Protein AF-0000000078039068 (afdb_homodimer)

Foldseek 3Di:
DDFAEEEEEDQCLPPKPQNLVQQVVVLVVGQAYEYENEDEPVDDGNDDPVVNQVVVCVSCVVRPRYHYYYDYPDDPLVVCVVVVHQEYEEEDLDPVSVVVVVVVQVVSCVVDVSHYYDYDYGDNVLSPADSVVLSVCLQVVHQCPVIHPPVVSVVSVVVSVVD/DDFAEEEEEDQCLPPKPQNLVQQVVVLVVGQAYEYENEDEPVDDGNDDPVVNQVLVCVSCVVRPRYHYYYDYPDDPLVVCVVVVHQEYEEEDLDPVSVVVVVVVQVVSCVVDVSHYYDYDYGDNVLSPADSVVLSVCLVVVHQCPVIHPPVVSVVSVVVSVVD

Nearest PDB structures (foldseek):
  3nd5-assembly1_B  TM=9.669E-01  e=3.031E-17  Enterococcus faecalis
  1o6b-assembly1_A  TM=9.324E-01  e=2.846E-17  Bacillus subtilis
  5o08-assembly1_A  TM=9.475E-01  e=2.509E-17  Mycobacteroides abscessus ATCC 19977
  5h16-assembly1_D  TM=9.592E-01  e=3.774E-16  Acinetobacter baumannii
  4f3r-assembly3_C  TM=9.459E-01  e=1.510E-15  Coxiella burnetii RSA 493

Organism: NCBI:txid764290

Sequence (326 aa):
MSNKIGLFAGSFDPVTNGHLDLIKRASQVLDQLYVGIFYNQNKEGFLPLSRRQALLEEVVKDLPNVSVITSHDQLAVTVAKDLGASVLVRGLRNGQDLTYEASMDHFNQDLAQDLETIYLLAKPDLSYIASSRVRELTHFGADIRPYVPEVVALELEKRHDKEMSNKIGLFAGSFDPVTNGHLDLIKRASQVLDQLYVGIFYNQNKEGFLPLSRRQALLEEVVKDLPNVSVITSHDQLAVTVAKDLGASVLVRGLRNGQDLTYEASMDHFNQDLAQDLETIYLLAKPDLSYIASSRVRELTHFGADIRPYVPEVVALELEKRHDKE

InterPro domains:
  IPR001980 Phosphopantetheine adenylyltransferase [MF_00151] (4-161)
  IPR001980 Phosphopantetheine adenylyltransferase [PR01020] (4-22)
  IPR001980 Phosphopantetheine adenylyltransferase [PR01020] (22-43)
  IPR001980 Phosphopantetheine adenylyltransferase [PR01020] (51-75)
  IPR001980 Phosphopantetheine adenylyltransferase [PR01020] (88-104)
  IPR001980 Phosphopantetheine adenylyltransferase [PR01020] (115-137)
  IPR001980 Phosphopantetheine adenylyltransferase [TIGR01510] (6-159)
  IPR001980 Phosphopantetheine adenylyltransferase [cd02163] (5-158)
  IPR004821 Cytidyltransferase-like domain [PF01467] (7-136)
  IPR004821 Cytidyltransferase-like domain [TIGR00125] (5-65)
  IPR014729 Rossmann-like alpha/beta/alpha sandwich fold [G3DSA:3.40.50.620] (1-163)

Structure (mmCIF, N/CA/C/O backbone):
data_AF-0000000078039068-model_v1
#
loop_
_entity.id
_entity.type
_entity.pdbx_description
1 polymer 'Phosphopantetheine adenylyltransferase'
#
loop_
_atom_site.group_PDB
_atom_site.id
_atom_site.type_symbol
_atom_site.label_atom_id
_atom_site.label_alt_id
_atom_site.label_comp_id
_atom_site.label_asym_id
_atom_site.label_entity_id
_atom_site.label_seq_id
_atom_site.pdbx_PDB_ins_code
_atom_site.Cartn_x
_atom_site.Cartn_y
_atom_site.Cartn_z
_atom_site.occupancy
_atom_site.B_iso_or_equiv
_atom_site.auth_seq_id
_atom_site.auth_comp_id
_atom_site.auth_asym_id
_atom_site.auth_atom_id
_atom_site.pdbx_PDB_model_num
ATOM 1 N N . MET A 1 1 ? 13.82 10.211 -16.125 1 42.94 1 MET A N 1
ATOM 2 C CA . MET A 1 1 ? 12.758 9.883 -15.188 1 42.94 1 MET A CA 1
ATOM 3 C C . MET A 1 1 ? 12.922 8.469 -14.648 1 42.94 1 MET A C 1
ATOM 5 O O . MET A 1 1 ? 13.172 7.531 -15.406 1 42.94 1 MET A O 1
ATOM 9 N N . SER A 1 2 ? 13.32 8.305 -13.406 1 59 2 SER A N 1
ATOM 10 C CA . SER A 1 2 ? 13.844 7.039 -12.906 1 59 2 SER A CA 1
ATOM 11 C C . SER A 1 2 ? 12.797 5.93 -13.023 1 59 2 SER A C 1
ATOM 13 O O . SER A 1 2 ? 11.609 6.172 -12.828 1 59 2 SER A O 1
ATOM 15 N N . ASN A 1 3 ? 12.984 4.934 -13.797 1 81.94 3 ASN A N 1
ATOM 16 C CA . ASN A 1 3 ? 12.156 3.752 -14.031 1 81.94 3 ASN A CA 1
ATOM 17 C C . ASN A 1 3 ? 11.734 3.094 -12.719 1 81.94 3 ASN A C 1
ATOM 19 O O . ASN A 1 3 ? 12.578 2.801 -11.867 1 81.94 3 ASN A O 1
ATOM 23 N N . LYS A 1 4 ? 10.43 3.16 -12.406 1 92.19 4 LYS A N 1
ATOM 24 C CA . LYS A 1 4 ? 9.891 2.469 -11.242 1 92.19 4 LYS A CA 1
ATOM 25 C C . LYS A 1 4 ? 9.664 0.988 -11.531 1 92.19 4 LYS A C 1
ATOM 27 O O . LYS A 1 4 ? 8.656 0.616 -12.141 1 92.19 4 LYS A O 1
ATOM 32 N N . ILE A 1 5 ? 10.656 0.22 -11.086 1 96.88 5 ILE A N 1
ATOM 33 C CA . ILE A 1 5 ? 10.609 -1.226 -11.273 1 96.88 5 ILE A CA 1
ATOM 34 C C . ILE A 1 5 ? 10.148 -1.9 -9.984 1 96.88 5 ILE A C 1
ATOM 36 O O . ILE A 1 5 ? 10.625 -1.567 -8.898 1 96.88 5 ILE A O 1
ATOM 40 N N . GLY A 1 6 ? 9.156 -2.811 -10.133 1 98.12 6 GLY A N 1
ATOM 41 C CA . GLY A 1 6 ? 8.625 -3.482 -8.961 1 98.12 6 GLY A CA 1
ATOM 42 C C . GLY A 1 6 ? 8.766 -4.992 -9.023 1 98.12 6 GLY A C 1
ATOM 43 O O . GLY A 1 6 ? 9.039 -5.555 -10.086 1 98.12 6 GLY A O 1
ATOM 44 N N . LEU A 1 7 ? 8.688 -5.613 -7.863 1 98.44 7 LEU A N 1
ATOM 45 C CA . LEU A 1 7 ? 8.68 -7.062 -7.703 1 98.44 7 LEU A CA 1
ATOM 46 C C . LEU A 1 7 ? 7.469 -7.512 -6.895 1 98.44 7 LEU A C 1
ATOM 48 O O . LEU A 1 7 ? 7.207 -6.977 -5.812 1 98.44 7 LEU A O 1
ATOM 52 N N . PHE A 1 8 ? 6.699 -8.367 -7.418 1 98.62 8 PHE A N 1
ATOM 53 C CA . PHE A 1 8 ? 5.617 -9.086 -6.754 1 98.62 8 PHE A CA 1
ATOM 54 C C . PHE A 1 8 ? 5.906 -10.578 -6.695 1 98.62 8 PHE A C 1
ATOM 56 O O . PHE A 1 8 ? 5.812 -11.273 -7.711 1 98.62 8 PHE A O 1
ATOM 63 N N . ALA A 1 9 ? 6.145 -11.039 -5.473 1 97.38 9 ALA A N 1
ATOM 64 C CA . ALA A 1 9 ? 6.621 -12.414 -5.352 1 97.38 9 ALA A CA 1
ATOM 65 C C . ALA A 1 9 ? 5.574 -13.305 -4.688 1 97.38 9 ALA A C 1
ATOM 67 O O . ALA A 1 9 ? 4.777 -12.836 -3.873 1 97.38 9 ALA A O 1
ATOM 68 N N . GLY A 1 10 ? 5.57 -14.523 -5.02 1 95.88 10 GLY A N 1
ATOM 69 C CA . GLY A 1 10 ? 4.703 -15.539 -4.449 1 95.88 10 GLY A CA 1
ATOM 70 C C . GLY A 1 10 ? 5.023 -16.938 -4.941 1 95.88 10 GLY A C 1
ATOM 71 O O . GLY A 1 10 ? 5.992 -17.141 -5.676 1 95.88 10 GLY A O 1
ATOM 72 N N . SER A 1 11 ? 4.258 -17.891 -4.449 1 96.12 11 SER A N 1
ATOM 73 C CA . SER A 1 11 ? 4.43 -19.266 -4.91 1 96.12 11 SER A CA 1
ATOM 74 C C . SER A 1 11 ? 3.611 -19.531 -6.172 1 96.12 11 SER A C 1
ATOM 76 O O . SER A 1 11 ? 3.979 -20.375 -6.988 1 96.12 11 SER A O 1
ATOM 78 N N . PHE A 1 12 ? 2.439 -18.891 -6.27 1 98.12 12 PHE A N 1
ATOM 79 C CA . PHE A 1 12 ? 1.542 -19.031 -7.41 1 98.12 12 PHE A CA 1
ATOM 80 C C . PHE A 1 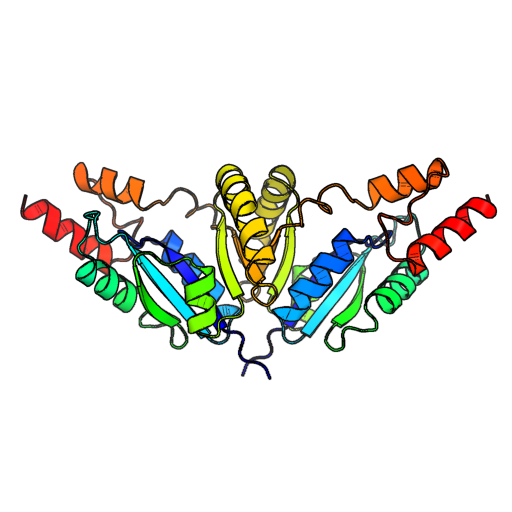12 ? 1.297 -20.5 -7.738 1 98.12 12 PHE A C 1
ATOM 82 O O . PHE A 1 12 ? 1.44 -20.906 -8.891 1 98.12 12 PHE A O 1
ATOM 89 N N . ASP A 1 13 ? 0.849 -21.203 -6.773 1 97.88 13 ASP A N 1
ATOM 90 C CA . ASP A 1 13 ? 0.721 -22.656 -6.867 1 97.88 13 ASP A CA 1
ATOM 91 C C . ASP A 1 13 ? -0.678 -23.109 -6.457 1 97.88 13 ASP A C 1
ATOM 93 O O . ASP A 1 13 ? -0.835 -23.859 -5.5 1 97.88 13 ASP A O 1
ATOM 97 N N . PRO A 1 14 ? -1.668 -22.781 -7.195 1 98.12 14 PRO A N 1
ATOM 98 C CA . PRO A 1 14 ? -1.595 -22.109 -8.5 1 98.12 14 PRO A CA 1
ATOM 99 C C . PRO A 1 14 ? -1.851 -20.609 -8.406 1 98.12 14 PRO A C 1
ATOM 101 O O . PRO A 1 14 ? -2.207 -20.109 -7.34 1 98.12 14 PRO A O 1
ATOM 104 N N . VAL A 1 15 ? -1.617 -19.922 -9.484 1 98.62 15 VAL A N 1
ATOM 105 C CA . VAL A 1 15 ? -2.02 -18.531 -9.617 1 98.62 15 VAL A CA 1
ATOM 106 C C . VAL A 1 15 ? -3.543 -18.422 -9.594 1 98.62 15 VAL A C 1
ATOM 108 O O . VAL A 1 15 ? -4.238 -19.25 -10.203 1 98.62 15 VAL A O 1
ATOM 111 N N . THR A 1 16 ? -4.117 -17.5 -8.906 1 98.62 16 THR A N 1
ATOM 112 C CA . THR A 1 16 ? -5.555 -17.312 -8.734 1 98.62 16 THR A CA 1
ATOM 113 C C . THR A 1 16 ? -6.012 -15.992 -9.352 1 98.62 16 THR A C 1
ATOM 115 O O . THR A 1 16 ? -5.188 -15.188 -9.789 1 98.62 16 THR A O 1
ATOM 118 N N . ASN A 1 17 ? -7.344 -15.797 -9.359 1 98.56 17 ASN A N 1
ATOM 119 C CA . ASN A 1 17 ? -7.887 -14.523 -9.805 1 98.56 17 ASN A CA 1
ATOM 120 C C . ASN A 1 17 ? -7.5 -13.383 -8.867 1 98.56 17 ASN A C 1
ATOM 122 O O . ASN A 1 17 ? -7.395 -12.234 -9.289 1 98.56 17 ASN A O 1
ATOM 126 N N . GLY A 1 18 ? -7.305 -13.703 -7.598 1 97.75 18 GLY A N 1
ATOM 127 C CA . GLY A 1 18 ? -6.797 -12.711 -6.664 1 97.75 18 GLY A CA 1
ATOM 128 C C . GLY A 1 18 ? -5.41 -12.211 -7.02 1 97.75 18 GLY A C 1
ATOM 129 O O . GLY A 1 18 ? -5.164 -11 -7.023 1 97.75 18 GLY A O 1
ATOM 130 N N . HIS A 1 19 ? -4.527 -13.156 -7.324 1 98.5 19 HIS A N 1
ATOM 131 C CA . HIS A 1 19 ? -3.186 -12.789 -7.766 1 98.5 19 HIS A CA 1
ATOM 132 C C . HIS A 1 19 ? -3.236 -11.914 -9.008 1 98.5 19 HIS A C 1
ATOM 134 O O . HIS A 1 19 ? -2.57 -10.875 -9.07 1 98.5 19 HIS A O 1
ATOM 140 N N . LEU A 1 20 ? -3.984 -12.367 -9.977 1 98.62 20 LEU A N 1
ATOM 141 C CA . LEU A 1 20 ? -4.055 -11.672 -11.258 1 98.62 20 LEU A CA 1
ATOM 142 C C . LEU A 1 20 ? -4.539 -10.234 -11.07 1 98.62 20 LEU A C 1
ATOM 144 O O . LEU A 1 20 ? -4.004 -9.312 -11.688 1 98.62 20 LEU A O 1
ATOM 148 N N . ASP A 1 21 ? -5.562 -10.078 -10.281 1 97.38 21 ASP A N 1
ATOM 149 C CA . ASP A 1 21 ? -6.074 -8.742 -10.008 1 97.38 21 ASP A CA 1
ATOM 150 C C . ASP A 1 21 ? -4.984 -7.836 -9.438 1 97.38 21 ASP A C 1
ATOM 152 O O . ASP A 1 21 ? -4.82 -6.695 -9.867 1 97.38 21 ASP A O 1
ATOM 156 N N . LEU A 1 22 ? -4.203 -8.32 -8.445 1 98.12 22 LEU A N 1
ATOM 157 C CA . LEU A 1 22 ? -3.131 -7.555 -7.828 1 98.1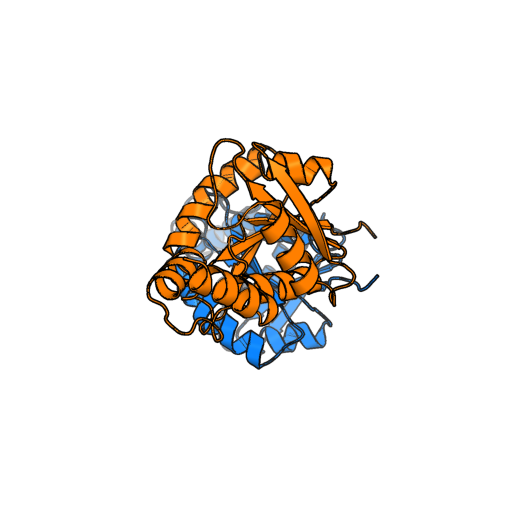2 22 LEU A CA 1
ATOM 158 C C . LEU A 1 22 ? -2.035 -7.234 -8.836 1 98.12 22 LEU A C 1
ATOM 160 O O . LEU A 1 22 ? -1.49 -6.125 -8.844 1 98.12 22 LEU A O 1
ATOM 164 N N . ILE A 1 23 ? -1.709 -8.172 -9.672 1 98.69 23 ILE A N 1
ATOM 165 C CA . ILE A 1 23 ? -0.682 -7.98 -10.695 1 98.69 23 ILE A CA 1
ATOM 166 C C . ILE A 1 23 ? -1.104 -6.867 -11.648 1 98.69 23 ILE A C 1
ATOM 168 O O . ILE A 1 23 ? -0.318 -5.965 -11.945 1 98.69 23 ILE A O 1
ATOM 172 N N . LYS A 1 24 ? -2.34 -6.926 -12.094 1 97.81 24 LYS A N 1
ATOM 173 C CA . LYS A 1 24 ? -2.855 -5.906 -13 1 97.81 24 LYS A CA 1
ATOM 174 C C . LYS A 1 24 ? -2.789 -4.52 -12.367 1 97.81 24 LYS A C 1
ATOM 176 O O . LYS A 1 24 ? -2.305 -3.57 -12.992 1 97.81 24 LYS A O 1
ATOM 181 N N . ARG A 1 25 ? -3.207 -4.453 -11.203 1 96.44 25 ARG A N 1
ATOM 182 C CA . ARG A 1 25 ? -3.25 -3.17 -10.508 1 96.44 25 ARG A CA 1
ATOM 183 C C . ARG A 1 25 ? -1.845 -2.648 -10.234 1 96.44 25 ARG A C 1
ATOM 185 O O . ARG A 1 25 ? -1.566 -1.464 -10.43 1 96.44 25 ARG A O 1
ATOM 192 N N . ALA A 1 26 ? -0.962 -3.512 -9.781 1 97.62 26 ALA A N 1
ATOM 193 C CA . ALA A 1 26 ? 0.429 -3.127 -9.562 1 97.62 26 ALA A CA 1
ATOM 194 C C . ALA A 1 26 ? 1.078 -2.65 -10.859 1 97.62 26 ALA A C 1
ATOM 196 O O . ALA A 1 26 ? 1.854 -1.691 -10.852 1 97.62 26 ALA A O 1
ATOM 197 N N . SER A 1 27 ? 0.791 -3.285 -11.938 1 96.94 27 SER A N 1
ATOM 198 C CA . SER A 1 27 ? 1.395 -2.957 -13.227 1 96.94 27 SER A CA 1
ATOM 199 C C . SER A 1 27 ? 0.987 -1.562 -13.688 1 96.94 27 SER A C 1
ATOM 201 O O . SER A 1 27 ? 1.679 -0.946 -14.5 1 96.94 27 SER A O 1
ATOM 203 N N . GLN A 1 28 ? -0.113 -1.067 -13.141 1 93.56 28 GLN A N 1
ATOM 204 C CA . GLN A 1 28 ? -0.585 0.262 -13.516 1 93.56 28 GLN A CA 1
ATOM 205 C C . GLN A 1 28 ? 0.198 1.348 -12.781 1 93.56 28 GLN A C 1
ATOM 207 O O . GLN A 1 28 ? 0.276 2.486 -13.242 1 93.56 28 GLN A O 1
ATOM 212 N N . VAL A 1 29 ? 0.803 0.988 -11.703 1 94.69 29 VAL A N 1
ATOM 213 C CA . VAL A 1 29 ? 1.454 1.987 -10.859 1 94.69 29 VAL A CA 1
ATOM 214 C C . VAL A 1 29 ? 2.963 1.956 -11.094 1 94.69 29 VAL A C 1
ATOM 216 O O . VAL A 1 29 ? 3.691 2.824 -10.609 1 94.69 29 VAL A O 1
ATOM 219 N N . LEU A 1 30 ? 3.447 0.981 -11.82 1 96.25 30 LEU A N 1
ATOM 220 C CA . LEU A 1 30 ? 4.879 0.786 -12.031 1 96.25 30 LEU A CA 1
ATOM 221 C C . LEU A 1 30 ? 5.223 0.822 -13.516 1 96.25 30 LEU A C 1
ATOM 223 O O . LEU A 1 30 ? 4.363 0.562 -14.367 1 96.25 30 LEU A O 1
ATOM 227 N N . ASP A 1 31 ? 6.473 1.13 -13.82 1 96.38 31 ASP A N 1
ATOM 228 C CA . ASP A 1 31 ? 6.938 1.105 -15.203 1 96.38 31 ASP A CA 1
ATOM 229 C C . ASP A 1 31 ? 7.18 -0.326 -15.672 1 96.38 31 ASP A C 1
ATOM 231 O O . ASP A 1 31 ? 6.941 -0.649 -16.844 1 96.38 31 ASP A O 1
ATOM 235 N N . GLN A 1 32 ? 7.684 -1.071 -14.781 1 97.44 32 GLN A N 1
ATOM 236 C CA . GLN A 1 32 ? 7.949 -2.49 -14.992 1 97.44 32 GLN A CA 1
ATOM 237 C C . GLN A 1 32 ? 7.645 -3.299 -13.734 1 97.44 32 GLN A C 1
ATOM 239 O O . GLN A 1 32 ? 7.98 -2.881 -12.625 1 97.44 32 GLN A O 1
ATOM 244 N N . LEU A 1 33 ? 6.961 -4.379 -13.945 1 98.44 33 LEU A N 1
ATOM 245 C CA . LEU A 1 33 ? 6.656 -5.262 -12.82 1 98.44 33 LEU A CA 1
ATOM 246 C C . LEU A 1 33 ? 7.191 -6.668 -13.078 1 98.44 33 LEU A C 1
ATOM 248 O O . LEU A 1 33 ? 6.812 -7.312 -14.055 1 98.44 33 LEU A O 1
ATOM 252 N N . TYR A 1 34 ? 8.086 -7.117 -12.219 1 98.81 34 TYR A N 1
ATOM 253 C CA . TYR A 1 34 ? 8.469 -8.523 -12.188 1 98.81 34 TYR A CA 1
ATOM 254 C C . TYR A 1 34 ? 7.562 -9.312 -11.258 1 98.81 34 TYR A C 1
ATOM 256 O O . TYR A 1 34 ? 7.324 -8.906 -10.117 1 98.81 34 TYR A O 1
ATOM 264 N N . VAL A 1 35 ? 7.004 -10.359 -11.758 1 98.88 35 VAL A N 1
ATOM 265 C CA . VAL A 1 35 ? 6.293 -11.336 -10.938 1 98.88 35 VAL A CA 1
ATOM 266 C C . VAL A 1 35 ? 7.172 -12.562 -10.711 1 98.88 35 VAL A C 1
ATOM 268 O O . VAL A 1 35 ? 7.488 -13.289 -11.648 1 98.88 35 VAL A O 1
ATOM 271 N N . GLY A 1 36 ? 7.57 -12.75 -9.469 1 98.44 36 GLY A N 1
ATOM 272 C CA . GLY A 1 36 ? 8.547 -13.773 -9.148 1 98.44 36 GLY A CA 1
ATOM 273 C C . GLY A 1 36 ? 7.93 -15 -8.5 1 98.44 36 GLY A C 1
ATOM 274 O O . GLY A 1 36 ? 7.258 -14.898 -7.473 1 98.44 36 GLY A O 1
ATOM 275 N N . ILE A 1 37 ? 8.172 -16.141 -9.062 1 98.25 37 ILE A N 1
ATOM 276 C CA . ILE A 1 37 ? 7.836 -17.406 -8.422 1 98.25 37 ILE A CA 1
ATOM 277 C C . ILE A 1 37 ? 8.977 -17.844 -7.504 1 98.25 37 ILE A C 1
ATOM 279 O O . ILE A 1 37 ? 10.039 -18.266 -7.98 1 98.25 37 ILE A O 1
ATOM 283 N N . PHE A 1 38 ? 8.703 -17.688 -6.289 1 96.19 38 PHE A N 1
ATOM 284 C CA . PHE A 1 38 ? 9.68 -18.125 -5.301 1 96.19 38 PHE A CA 1
ATOM 285 C C . PHE A 1 38 ? 9.367 -19.547 -4.832 1 96.19 38 PHE A C 1
ATOM 287 O O . PHE A 1 38 ? 8.234 -19.844 -4.457 1 96.19 38 PHE A O 1
ATOM 294 N N . TYR A 1 39 ? 10.367 -20.406 -4.895 1 93.38 39 TYR A N 1
ATOM 295 C CA . TYR A 1 39 ? 10.109 -21.797 -4.574 1 93.38 39 TYR A CA 1
ATOM 296 C C . TYR A 1 39 ? 11.273 -22.391 -3.787 1 93.38 39 TYR A C 1
ATOM 298 O O . TYR A 1 39 ? 12.359 -21.812 -3.73 1 93.38 39 TYR A O 1
ATOM 306 N N . ASN A 1 40 ? 10.922 -23.406 -3.082 1 90.75 40 ASN A N 1
ATOM 307 C CA . ASN A 1 40 ? 11.922 -24.203 -2.389 1 90.75 40 ASN A CA 1
ATOM 308 C C . ASN A 1 40 ? 12.297 -25.453 -3.195 1 90.75 40 ASN A C 1
ATOM 310 O O . ASN A 1 40 ? 11.445 -26.297 -3.467 1 90.75 40 ASN A O 1
ATOM 314 N N . GLN A 1 41 ? 13.547 -25.516 -3.422 1 87.44 41 GLN A N 1
ATOM 315 C CA . GLN A 1 41 ? 14.016 -26.594 -4.285 1 87.44 41 GLN A CA 1
ATOM 316 C C . GLN A 1 41 ? 13.789 -27.953 -3.639 1 87.44 41 GLN A C 1
ATOM 318 O O . GLN A 1 41 ? 13.672 -28.969 -4.332 1 87.44 41 GLN A O 1
ATOM 323 N N . ASN A 1 42 ? 13.734 -27.953 -2.381 1 88.69 42 ASN A N 1
ATOM 324 C CA . ASN A 1 42 ? 13.609 -29.219 -1.662 1 88.69 42 ASN A CA 1
ATOM 325 C C . ASN A 1 42 ? 12.156 -29.594 -1.428 1 88.69 42 ASN A C 1
ATOM 327 O O . ASN A 1 42 ? 11.859 -30.656 -0.893 1 88.69 42 ASN A O 1
ATOM 331 N N . LYS A 1 43 ? 11.297 -28.688 -1.821 1 86.56 43 LYS A N 1
ATOM 332 C CA . LYS A 1 43 ? 9.883 -28.953 -1.583 1 86.56 43 LYS A CA 1
ATOM 333 C C . LYS A 1 43 ? 9.125 -29.109 -2.898 1 86.56 43 LYS A C 1
ATOM 335 O O . LYS A 1 43 ? 9.297 -28.297 -3.816 1 86.56 43 LYS A O 1
ATOM 340 N N . GLU A 1 44 ? 8.398 -30.234 -2.844 1 85.44 44 GLU A N 1
ATOM 341 C CA . GLU A 1 44 ? 7.523 -30.406 -4.004 1 85.44 44 GLU A CA 1
ATOM 342 C C . GLU A 1 44 ? 6.273 -29.531 -3.889 1 85.44 44 GLU A C 1
ATOM 344 O O . GLU A 1 44 ? 5.664 -29.453 -2.822 1 85.44 44 GLU A O 1
ATOM 349 N N . GLY A 1 45 ? 5.906 -28.797 -4.891 1 90.44 45 GLY A N 1
ATOM 350 C CA . GLY A 1 45 ? 4.676 -28.016 -4.93 1 90.44 45 GLY A CA 1
ATOM 351 C C . GLY A 1 45 ? 3.506 -28.797 -5.516 1 90.44 45 GLY A C 1
ATOM 352 O O . GLY A 1 45 ? 3.645 -29.969 -5.867 1 90.44 45 GLY A O 1
ATOM 353 N N . PHE A 1 46 ? 2.328 -28.234 -5.383 1 94.75 46 PHE A N 1
ATOM 354 C CA . PHE A 1 46 ? 1.133 -28.781 -6.008 1 94.75 46 PHE A CA 1
ATOM 355 C C . PHE A 1 46 ? 1.33 -28.953 -7.508 1 94.75 46 PHE A C 1
ATOM 357 O O . PHE A 1 46 ? 0.992 -29.984 -8.078 1 94.75 46 PHE A O 1
ATOM 364 N N . LEU A 1 47 ? 1.876 -27.984 -8.18 1 96 47 LEU A N 1
ATOM 365 C CA . LEU A 1 47 ? 2.295 -28.016 -9.578 1 96 47 LEU A CA 1
ATOM 366 C C . LEU A 1 47 ? 3.814 -27.953 -9.688 1 96 47 LEU A C 1
ATOM 368 O O . LEU A 1 47 ? 4.473 -27.297 -8.875 1 96 47 LEU A O 1
ATOM 372 N N . PRO A 1 48 ? 4.332 -28.641 -10.766 1 95 48 PRO A N 1
ATOM 373 C CA . PRO A 1 48 ? 5.754 -28.422 -11.039 1 95 48 PRO A CA 1
ATOM 374 C C . PRO A 1 48 ? 6.078 -26.969 -11.367 1 95 48 PRO A C 1
ATOM 376 O O . PRO A 1 48 ? 5.242 -26.25 -11.938 1 95 48 PRO A O 1
ATOM 379 N N . LEU A 1 49 ? 7.305 -26.531 -11 1 96 49 LEU A N 1
ATOM 380 C CA . LEU A 1 49 ? 7.727 -25.156 -11.211 1 96 49 LEU A CA 1
ATOM 381 C C . LEU A 1 49 ? 7.527 -24.75 -12.672 1 96 49 LEU A C 1
ATOM 383 O O . LEU A 1 49 ? 7.059 -23.641 -12.945 1 96 49 LEU A O 1
ATOM 387 N N . SER A 1 50 ? 7.941 -25.641 -13.555 1 96.31 50 SER A N 1
ATOM 388 C CA . SER A 1 50 ? 7.828 -25.344 -14.977 1 96.31 50 SER A CA 1
ATOM 389 C C . SER A 1 50 ? 6.387 -25.031 -15.367 1 96.31 50 SER A C 1
ATOM 391 O O . SER A 1 50 ? 6.133 -24.141 -16.172 1 96.31 50 SER A O 1
ATOM 393 N N . ARG A 1 51 ? 5.41 -25.75 -14.781 1 96.31 51 ARG A N 1
ATOM 394 C CA . ARG A 1 51 ? 3.996 -25.531 -15.078 1 96.31 51 ARG A CA 1
ATOM 395 C C . ARG A 1 51 ? 3.494 -24.234 -14.438 1 96.31 51 ARG A C 1
ATOM 397 O O . ARG A 1 51 ? 2.721 -23.5 -15.055 1 96.31 51 ARG A O 1
ATOM 404 N N . ARG A 1 52 ? 3.922 -23.969 -13.195 1 97.88 52 ARG A N 1
ATOM 405 C CA . ARG A 1 52 ? 3.568 -22.703 -12.547 1 97.88 52 ARG A CA 1
ATOM 406 C C . ARG A 1 52 ? 4.012 -21.516 -13.391 1 97.88 52 ARG A C 1
ATOM 408 O O . ARG A 1 52 ? 3.242 -20.578 -13.602 1 97.88 52 ARG A O 1
ATOM 415 N N . GLN A 1 53 ? 5.23 -21.609 -13.859 1 98.25 53 GLN A N 1
ATOM 416 C CA . GLN A 1 53 ? 5.793 -20.531 -14.656 1 98.25 53 GLN A CA 1
ATOM 417 C C . GLN A 1 53 ? 5.02 -20.344 -15.953 1 98.25 53 GLN A C 1
ATOM 419 O O . GLN A 1 53 ? 4.664 -19.219 -16.312 1 98.25 53 GLN A O 1
ATOM 424 N N . ALA A 1 54 ? 4.797 -21.406 -16.672 1 98.38 54 ALA A N 1
ATOM 425 C CA . ALA A 1 54 ? 4.09 -21.344 -17.938 1 98.38 54 ALA A CA 1
ATOM 426 C C . ALA A 1 54 ? 2.691 -20.766 -17.766 1 98.38 54 ALA A C 1
ATOM 428 O O . ALA A 1 54 ? 2.258 -19.922 -18.562 1 98.38 54 ALA A O 1
ATOM 429 N N . LEU A 1 55 ? 1.97 -21.25 -16.734 1 98.5 55 LEU A N 1
ATOM 430 C CA . LEU A 1 55 ? 0.622 -20.75 -16.469 1 98.5 55 LEU A CA 1
ATOM 431 C C . LEU A 1 55 ? 0.64 -19.266 -16.156 1 98.5 55 LEU A C 1
ATOM 433 O O . LEU A 1 55 ? -0.175 -18.5 -16.672 1 98.5 55 LEU A O 1
ATOM 437 N N . LEU A 1 56 ? 1.58 -18.844 -15.281 1 98.75 56 LEU A N 1
ATOM 438 C CA . LEU A 1 56 ? 1.669 -17.453 -14.891 1 98.75 56 LEU A CA 1
ATOM 439 C C . LEU A 1 56 ? 1.996 -16.562 -16.094 1 98.75 56 LEU A C 1
ATOM 441 O O . LEU A 1 56 ? 1.407 -15.5 -16.266 1 98.75 56 LEU A O 1
ATOM 445 N N . GLU A 1 57 ? 2.893 -17.016 -16.938 1 98.81 57 GLU A N 1
ATOM 446 C CA . GLU A 1 57 ? 3.24 -16.281 -18.141 1 98.81 57 GLU A CA 1
ATOM 447 C C . GLU A 1 57 ? 2.031 -16.125 -19.062 1 98.81 57 GLU A C 1
ATOM 449 O O . GLU A 1 57 ? 1.812 -15.055 -19.641 1 98.81 57 GLU A O 1
ATOM 454 N N . GLU A 1 58 ? 1.341 -17.188 -19.203 1 98.69 58 GLU A N 1
ATOM 455 C CA . GLU A 1 58 ? 0.139 -17.141 -20.031 1 98.69 58 GLU A CA 1
ATOM 456 C C . GLU A 1 58 ? -0.888 -16.172 -19.453 1 98.69 58 GLU A C 1
ATOM 458 O O . GLU A 1 58 ? -1.523 -15.414 -20.188 1 98.69 58 GLU A O 1
ATOM 463 N N . VAL A 1 59 ? -1.068 -16.219 -18.156 1 98.5 59 VAL A N 1
ATOM 464 C CA . VAL A 1 59 ? -2.064 -15.43 -17.438 1 98.5 59 VAL A CA 1
ATOM 465 C C . VAL A 1 59 ? -1.757 -13.945 -17.609 1 98.5 59 VAL A C 1
ATOM 467 O O . VAL A 1 59 ? -2.67 -13.117 -17.688 1 98.5 59 VAL A O 1
ATOM 470 N N . VAL A 1 60 ? -0.447 -13.547 -17.719 1 98.69 60 VAL A N 1
ATOM 471 C CA . VAL A 1 60 ? -0.098 -12.133 -17.719 1 98.69 60 VAL A CA 1
ATOM 472 C C . VAL A 1 60 ? 0.359 -11.719 -19.109 1 98.69 60 VAL A C 1
ATOM 474 O O . VAL A 1 60 ? 0.965 -10.656 -19.281 1 98.69 60 VAL A O 1
ATOM 477 N N . LYS A 1 61 ? 0.086 -12.492 -20.078 1 98.25 61 LYS A N 1
ATOM 478 C CA . LYS A 1 61 ? 0.634 -12.305 -21.422 1 98.25 61 LYS A CA 1
ATOM 479 C C . LYS A 1 61 ? 0.174 -10.984 -22.031 1 98.25 61 LYS A C 1
ATOM 481 O O . LYS A 1 61 ? 0.866 -10.406 -22.875 1 98.25 61 LYS A O 1
ATOM 486 N N . ASP A 1 62 ? -0.938 -10.438 -21.594 1 97.94 62 ASP A N 1
ATOM 487 C CA . ASP A 1 62 ? -1.503 -9.227 -22.188 1 97.94 62 ASP A CA 1
ATOM 488 C C . ASP A 1 62 ? -1.035 -7.977 -21.438 1 97.94 62 ASP A C 1
ATOM 490 O O . ASP A 1 62 ? -1.493 -6.871 -21.719 1 97.94 62 ASP A O 1
ATOM 494 N N . LEU A 1 63 ? -0.145 -8.117 -20.531 1 98.19 63 LEU A N 1
ATOM 495 C CA . LEU A 1 63 ? 0.448 -7.004 -19.781 1 98.19 63 LEU A CA 1
ATOM 496 C C . LEU A 1 63 ? 1.886 -6.762 -20.234 1 98.19 63 LEU A C 1
ATOM 498 O O . LEU A 1 63 ? 2.807 -7.434 -19.766 1 98.19 63 LEU A O 1
ATOM 502 N N . PRO A 1 64 ? 2.047 -5.781 -21.031 1 97.5 64 PRO A N 1
ATOM 503 C CA . PRO A 1 64 ? 3.33 -5.633 -21.719 1 97.5 64 PRO A CA 1
ATOM 504 C C . PRO A 1 64 ? 4.473 -5.277 -20.766 1 97.5 64 PRO A C 1
ATOM 506 O O . PRO A 1 64 ? 5.641 -5.512 -21.094 1 97.5 64 PRO A O 1
ATOM 509 N N . ASN A 1 65 ? 4.145 -4.688 -19.672 1 97.81 65 ASN A N 1
ATOM 510 C CA . ASN A 1 65 ? 5.211 -4.273 -18.766 1 97.81 65 ASN A CA 1
ATOM 511 C C . ASN A 1 65 ? 5.375 -5.25 -17.609 1 97.81 65 ASN A C 1
ATOM 513 O O . ASN A 1 65 ? 5.902 -4.891 -16.547 1 97.81 65 ASN A O 1
ATOM 517 N N . VAL A 1 66 ? 4.852 -6.469 -17.719 1 98.69 66 VAL A N 1
ATOM 518 C CA . VAL A 1 66 ? 4.965 -7.496 -16.688 1 98.69 66 VAL A CA 1
ATOM 519 C C . VAL A 1 66 ? 5.84 -8.641 -17.188 1 98.69 66 VAL A C 1
ATOM 521 O O . VAL A 1 66 ? 5.668 -9.117 -18.312 1 98.69 66 VAL A O 1
ATOM 524 N N . SER A 1 67 ? 6.805 -9.07 -16.375 1 98.69 67 SER A N 1
ATOM 525 C CA . SER A 1 67 ? 7.672 -10.203 -16.688 1 98.69 67 SER A CA 1
ATOM 526 C C . SER A 1 67 ? 7.684 -11.211 -15.539 1 98.69 67 SER A C 1
ATOM 528 O O . SER A 1 67 ? 7.703 -10.828 -14.367 1 98.69 67 SER A O 1
ATOM 530 N N . VAL A 1 68 ? 7.742 -12.477 -15.898 1 98.81 68 VAL A N 1
ATOM 531 C CA . VAL A 1 68 ? 7.77 -13.539 -14.898 1 98.81 68 VAL A CA 1
ATOM 532 C C . VAL A 1 68 ? 9.203 -14.016 -14.695 1 98.81 68 VAL A C 1
ATOM 534 O O . VAL A 1 68 ? 9.938 -14.227 -15.656 1 98.81 68 VAL A O 1
ATOM 537 N N . ILE A 1 69 ? 9.617 -14.188 -13.461 1 98.5 69 ILE A N 1
ATOM 538 C CA . ILE A 1 69 ? 10.93 -14.727 -13.125 1 98.5 69 ILE A CA 1
ATOM 539 C C . ILE A 1 69 ? 10.789 -15.797 -12.047 1 98.5 69 ILE A C 1
ATOM 541 O O . ILE A 1 69 ? 9.734 -15.914 -11.414 1 98.5 69 ILE A O 1
ATOM 545 N N . THR A 1 70 ? 11.773 -16.578 -11.859 1 97.62 70 THR A N 1
ATOM 546 C CA . THR A 1 70 ? 11.812 -17.578 -10.789 1 97.62 70 THR A CA 1
ATOM 547 C C . THR A 1 70 ? 13.047 -17.391 -9.922 1 97.62 70 THR A C 1
ATOM 549 O O . THR A 1 70 ? 14.062 -16.859 -10.375 1 97.62 70 THR A O 1
ATOM 552 N N . SER A 1 71 ? 12.922 -17.688 -8.727 1 96.19 71 SER A N 1
ATOM 553 C CA . SER A 1 71 ? 14.047 -17.672 -7.789 1 96.19 71 SER A CA 1
ATOM 554 C C . SER A 1 71 ? 13.883 -18.734 -6.707 1 96.19 71 SER A C 1
ATOM 556 O O . SER A 1 71 ? 12.766 -19.016 -6.266 1 96.19 71 SER A O 1
ATOM 558 N N . HIS A 1 72 ? 14.977 -19.312 -6.367 1 93.31 72 HIS A N 1
ATOM 559 C CA . HIS A 1 72 ? 14.945 -20.312 -5.297 1 93.31 72 HIS A CA 1
ATOM 560 C C . HIS A 1 72 ? 15.883 -19.906 -4.156 1 93.31 72 HIS A C 1
ATOM 562 O O . HIS A 1 72 ? 16.984 -19.406 -4.395 1 93.31 72 HIS A O 1
ATOM 568 N N . ASP A 1 73 ? 15.328 -20.031 -2.986 1 90.75 73 ASP A N 1
ATOM 569 C CA . ASP A 1 73 ? 16.141 -19.969 -1.771 1 90.75 73 ASP A CA 1
ATOM 570 C C . ASP A 1 73 ? 16.797 -18.594 -1.631 1 90.75 73 ASP A C 1
ATOM 572 O O . ASP A 1 73 ? 17.969 -18.5 -1.271 1 90.75 73 ASP A O 1
ATOM 576 N N . GLN A 1 74 ? 16.156 -17.547 -2.076 1 91.81 74 GLN A N 1
ATOM 577 C CA . GLN A 1 74 ? 16.625 -16.172 -1.925 1 91.81 74 GLN A CA 1
ATOM 578 C C . GLN A 1 74 ? 15.562 -15.297 -1.271 1 91.81 74 GLN A C 1
ATOM 580 O O . GLN A 1 74 ? 14.367 -15.523 -1.459 1 91.81 74 GLN A O 1
ATOM 585 N N . LEU A 1 75 ? 16.125 -14.273 -0.578 1 90.31 75 LEU A N 1
ATOM 586 C CA . LEU A 1 75 ? 15.219 -13.289 -0.003 1 90.31 75 LEU A CA 1
ATOM 587 C C . LEU A 1 75 ? 14.648 -12.375 -1.085 1 90.31 75 LEU A C 1
ATOM 589 O O . LEU A 1 75 ? 15.352 -12.023 -2.035 1 90.31 75 LEU A O 1
ATOM 593 N N . ALA A 1 76 ? 13.414 -11.977 -0.919 1 91.19 76 ALA A N 1
ATOM 594 C CA . ALA A 1 76 ? 12.766 -11.078 -1.869 1 91.19 76 ALA A CA 1
ATOM 595 C C . ALA A 1 76 ? 13.594 -9.805 -2.07 1 91.19 76 ALA A C 1
ATOM 597 O O . ALA A 1 76 ? 13.703 -9.305 -3.189 1 91.19 76 ALA A O 1
ATOM 598 N N . VAL A 1 77 ? 14.234 -9.344 -1.025 1 93.44 77 VAL A N 1
ATOM 599 C CA . VAL A 1 77 ? 15.031 -8.117 -1.071 1 93.44 77 VAL A CA 1
ATOM 600 C C . VAL A 1 77 ? 16.234 -8.32 -1.979 1 93.44 77 VAL A C 1
ATOM 602 O O . VAL A 1 77 ? 16.609 -7.418 -2.732 1 93.44 77 VAL A O 1
ATOM 605 N N . THR A 1 78 ? 16.844 -9.453 -1.861 1 94.19 78 THR A N 1
ATOM 606 C CA . THR A 1 78 ? 18 -9.766 -2.682 1 94.19 78 THR A CA 1
ATOM 607 C C . THR A 1 78 ? 17.625 -9.852 -4.156 1 94.19 78 THR A C 1
ATOM 609 O O . THR A 1 78 ? 18.297 -9.281 -5.012 1 94.19 78 THR A O 1
ATOM 612 N N . VAL A 1 79 ? 16.547 -10.531 -4.406 1 96.12 79 VAL A N 1
ATOM 613 C CA . VAL A 1 79 ? 16.078 -10.664 -5.781 1 96.12 79 VAL A CA 1
ATOM 614 C C . VAL A 1 79 ? 15.734 -9.281 -6.344 1 96.12 79 VAL A C 1
ATOM 616 O O . VAL A 1 79 ? 16.078 -8.961 -7.48 1 96.12 79 VAL A O 1
ATOM 619 N N . ALA A 1 80 ? 15.047 -8.453 -5.574 1 96.19 80 ALA A N 1
ATOM 620 C CA . ALA A 1 80 ? 14.688 -7.105 -5.996 1 96.19 80 ALA A CA 1
ATOM 621 C C . ALA A 1 80 ? 15.922 -6.297 -6.371 1 96.19 80 ALA A C 1
ATOM 623 O O . ALA A 1 80 ? 15.961 -5.648 -7.418 1 96.19 80 ALA A O 1
ATOM 624 N N . LYS A 1 81 ? 16.906 -6.367 -5.551 1 94 81 LYS A N 1
ATOM 625 C CA . LYS A 1 81 ? 18.156 -5.648 -5.797 1 94 81 LYS A CA 1
ATOM 626 C C . LYS A 1 81 ? 18.812 -6.105 -7.098 1 94 81 LYS A C 1
ATOM 628 O O . LYS A 1 81 ? 19.25 -5.285 -7.902 1 94 81 LYS A O 1
ATOM 633 N N . ASP A 1 82 ? 18.875 -7.402 -7.266 1 95.75 82 ASP A N 1
ATOM 634 C CA . ASP A 1 82 ? 19.484 -7.977 -8.461 1 95.75 82 ASP A CA 1
ATOM 635 C C . ASP A 1 82 ? 18.766 -7.52 -9.727 1 95.75 82 ASP A C 1
ATOM 637 O O . ASP A 1 82 ? 19.375 -7.363 -10.781 1 95.75 82 ASP A O 1
ATOM 641 N N . LEU A 1 83 ? 17.484 -7.27 -9.602 1 96.12 83 LEU A N 1
ATOM 642 C CA . LEU A 1 83 ? 16.656 -6.871 -10.734 1 96.12 83 LEU A CA 1
ATOM 643 C C . LEU A 1 83 ? 16.672 -5.355 -10.922 1 96.12 83 LEU A C 1
ATOM 645 O O . LEU A 1 83 ? 16.156 -4.84 -11.914 1 96.12 83 LEU A O 1
ATOM 649 N N . GLY A 1 84 ? 17.219 -4.645 -9.938 1 95.38 84 GLY A N 1
ATOM 650 C CA . GLY A 1 84 ? 17.141 -3.191 -9.953 1 95.38 84 GLY A CA 1
ATOM 651 C C . GLY A 1 84 ? 15.781 -2.65 -9.57 1 95.38 84 GLY A C 1
ATOM 652 O O . GLY A 1 84 ? 15.422 -1.533 -9.945 1 95.38 84 GLY A O 1
ATOM 653 N N . ALA A 1 85 ? 15.016 -3.467 -8.906 1 96.19 85 ALA A N 1
ATOM 654 C CA . ALA A 1 85 ? 13.695 -3.045 -8.445 1 96.19 85 ALA A CA 1
ATOM 655 C C . ALA A 1 85 ? 13.797 -2.125 -7.234 1 96.19 85 ALA A C 1
ATOM 657 O O . ALA A 1 85 ? 14.625 -2.348 -6.348 1 96.19 85 ALA A O 1
ATOM 658 N N . SER A 1 86 ? 12.961 -1.123 -7.246 1 95.5 86 SER A N 1
ATOM 659 C CA . SER A 1 86 ? 12.938 -0.196 -6.121 1 95.5 86 SER A CA 1
ATOM 660 C C . SER A 1 86 ? 11.641 -0.313 -5.328 1 95.5 86 SER A C 1
ATOM 662 O O . SER A 1 86 ? 11.469 0.362 -4.312 1 95.5 86 SER A O 1
ATOM 664 N N . VAL A 1 87 ? 10.781 -1.207 -5.754 1 97 87 VAL A N 1
ATOM 665 C CA . VAL A 1 87 ? 9.484 -1.346 -5.098 1 97 87 VAL A CA 1
ATOM 666 C C . VAL A 1 87 ? 9.148 -2.824 -4.934 1 97 87 VAL A C 1
ATOM 668 O O . VAL A 1 87 ? 9.227 -3.598 -5.891 1 97 87 VAL A O 1
ATOM 671 N N . LEU A 1 88 ? 8.875 -3.191 -3.74 1 97 88 LEU A N 1
ATOM 672 C CA . LEU A 1 88 ? 8.258 -4.484 -3.461 1 97 88 LEU A CA 1
ATOM 673 C C . LEU A 1 88 ? 6.746 -4.352 -3.33 1 97 88 LEU A C 1
ATOM 675 O O . LEU A 1 88 ? 6.254 -3.465 -2.627 1 97 88 LEU A O 1
ATOM 679 N N . VAL A 1 89 ? 5.973 -5.184 -4.059 1 98.19 89 VAL A N 1
ATOM 680 C CA . VAL A 1 89 ? 4.512 -5.16 -4.008 1 98.19 89 VAL A CA 1
ATOM 681 C C . VAL A 1 89 ? 4.004 -6.348 -3.197 1 98.19 89 VAL A C 1
ATOM 683 O O . VAL A 1 89 ? 4.441 -7.484 -3.408 1 98.19 89 VAL A O 1
ATOM 686 N N . ARG A 1 90 ? 3.133 -6.047 -2.275 1 97.69 90 ARG A N 1
ATOM 687 C CA . ARG A 1 90 ? 2.494 -7.082 -1.468 1 97.69 90 ARG A CA 1
ATOM 688 C C . ARG A 1 90 ? 0.986 -6.875 -1.403 1 97.69 90 ARG A C 1
ATOM 690 O O . ARG A 1 90 ? 0.504 -5.746 -1.521 1 97.69 90 ARG A O 1
ATOM 697 N N . GLY A 1 91 ? 0.292 -7.969 -1.283 1 97.19 91 GLY A N 1
ATOM 698 C CA . GLY A 1 91 ? -1.15 -7.914 -1.111 1 97.19 91 GLY A CA 1
ATOM 699 C C . GLY A 1 91 ? -1.588 -8.109 0.328 1 97.19 91 GLY A C 1
ATOM 700 O O . GLY A 1 91 ? -0.943 -8.836 1.088 1 97.19 91 GLY A O 1
ATOM 701 N N . LEU A 1 92 ? -2.688 -7.434 0.637 1 96.75 92 LEU A N 1
ATOM 702 C CA . LEU A 1 92 ? -3.322 -7.621 1.938 1 96.75 92 LEU A CA 1
ATOM 703 C C . LEU A 1 92 ? -4.777 -8.047 1.777 1 96.75 92 LEU A C 1
ATOM 705 O O . LEU A 1 92 ? -5.551 -7.387 1.083 1 96.75 92 LEU A O 1
ATOM 709 N N . ARG A 1 93 ? -5.207 -9.141 2.471 1 92.94 93 ARG A N 1
ATOM 710 C CA . ARG A 1 93 ? -6.598 -9.586 2.449 1 92.94 93 ARG A CA 1
ATOM 711 C C . ARG A 1 93 ? -7.316 -9.195 3.736 1 92.94 93 ARG A C 1
ATOM 713 O O . ARG A 1 93 ? -8.531 -8.977 3.732 1 92.94 93 ARG A O 1
ATOM 720 N N . ASN A 1 94 ? -6.512 -9.141 4.836 1 92.44 94 ASN A N 1
ATOM 721 C CA . ASN A 1 94 ? -7.098 -8.922 6.152 1 92.44 94 ASN A CA 1
ATOM 722 C C . ASN A 1 94 ? -6.047 -8.484 7.172 1 92.44 94 ASN A C 1
ATOM 724 O O . ASN A 1 94 ? -4.898 -8.234 6.812 1 92.44 94 ASN A O 1
ATOM 728 N N . GLY A 1 95 ? -6.562 -8.336 8.391 1 93 95 GLY A N 1
ATOM 729 C CA . GLY A 1 95 ? -5.664 -7.898 9.453 1 93 95 GLY A CA 1
ATOM 730 C C . GLY A 1 95 ? -4.559 -8.891 9.75 1 93 95 GLY A C 1
ATOM 731 O O . GLY A 1 95 ? -3.453 -8.508 10.133 1 93 95 GLY A O 1
ATOM 732 N N . GLN A 1 96 ? -4.855 -10.117 9.641 1 92.69 96 GLN A N 1
ATOM 733 C CA . GLN A 1 96 ? -3.84 -11.141 9.844 1 92.69 96 GLN A CA 1
ATOM 734 C C . GLN A 1 96 ? -2.703 -11 8.836 1 92.69 96 GLN A C 1
ATOM 736 O O . GLN A 1 96 ? -1.528 -11.086 9.203 1 92.69 96 GLN A O 1
ATOM 741 N N . ASP A 1 97 ? -3.033 -10.789 7.578 1 94 97 ASP A N 1
ATOM 742 C CA . ASP A 1 97 ? -2.012 -10.531 6.566 1 94 97 ASP A CA 1
ATOM 743 C C . ASP A 1 97 ? -1.152 -9.328 6.953 1 94 97 ASP A C 1
ATOM 745 O O . ASP A 1 97 ? 0.073 -9.367 6.82 1 94 97 ASP A O 1
ATOM 749 N N . LEU A 1 98 ? -1.815 -8.273 7.406 1 95.25 98 LEU A N 1
ATOM 750 C CA . LEU A 1 98 ? -1.11 -7.051 7.766 1 95.25 98 LEU A CA 1
ATOM 751 C C . LEU A 1 98 ? -0.075 -7.316 8.852 1 95.25 98 LEU A C 1
ATOM 753 O O . LEU A 1 98 ? 1.067 -6.867 8.758 1 95.25 98 LEU A O 1
ATOM 757 N N . THR A 1 99 ? -0.489 -8.023 9.859 1 93.5 99 THR A N 1
ATOM 758 C CA . THR A 1 99 ? 0.406 -8.336 10.969 1 93.5 99 THR A CA 1
ATOM 759 C C . THR A 1 99 ? 1.614 -9.133 10.477 1 93.5 99 THR A C 1
ATOM 761 O O . THR A 1 99 ? 2.75 -8.844 10.859 1 93.5 99 THR A O 1
ATOM 764 N N . TYR A 1 100 ? 1.339 -10.102 9.688 1 92.44 100 TYR A N 1
ATOM 765 C CA . TYR A 1 100 ? 2.406 -10.922 9.125 1 92.44 100 TYR A CA 1
ATOM 766 C C . TYR A 1 100 ? 3.369 -10.078 8.297 1 92.44 100 TYR A C 1
ATOM 768 O O . TYR A 1 100 ? 4.586 -10.133 8.5 1 92.44 100 TYR A O 1
ATOM 776 N N . GLU A 1 101 ? 2.883 -9.25 7.414 1 93.38 101 GLU A N 1
ATOM 777 C CA . GLU A 1 101 ? 3.699 -8.422 6.531 1 93.38 101 GLU A CA 1
ATOM 778 C C . GLU A 1 101 ? 4.496 -7.387 7.324 1 93.38 101 GLU A C 1
ATOM 780 O O . GLU A 1 101 ? 5.637 -7.074 6.977 1 93.38 101 GLU A O 1
ATOM 785 N N . ALA A 1 102 ? 3.893 -6.824 8.305 1 92.06 102 ALA A N 1
ATOM 786 C CA . ALA A 1 102 ? 4.539 -5.809 9.125 1 92.06 102 ALA A CA 1
ATOM 787 C C . ALA A 1 102 ? 5.824 -6.344 9.75 1 92.06 102 ALA A C 1
ATOM 789 O O . ALA A 1 102 ? 6.816 -5.617 9.859 1 92.06 102 ALA A O 1
ATOM 790 N N . SER A 1 103 ? 5.816 -7.598 10.203 1 89.38 103 SER A N 1
ATOM 791 C CA . SER A 1 103 ? 6.984 -8.203 10.828 1 89.38 103 SER A CA 1
ATOM 792 C C . SER A 1 103 ? 8.148 -8.297 9.852 1 89.38 103 SER A C 1
ATOM 794 O O . SER A 1 103 ? 9.312 -8.18 10.25 1 89.38 103 SER A O 1
ATOM 796 N N . MET A 1 104 ? 7.84 -8.43 8.586 1 88.69 104 MET A N 1
ATOM 797 C CA . MET A 1 104 ? 8.867 -8.586 7.559 1 88.69 104 MET A CA 1
ATOM 798 C C . MET A 1 104 ? 9.273 -7.227 6.988 1 88.69 104 MET A C 1
ATOM 800 O O . MET A 1 104 ? 10.422 -7.035 6.594 1 88.69 104 MET A O 1
ATOM 804 N N . ASP A 1 105 ? 8.281 -6.383 6.961 1 89.75 105 ASP A N 1
ATOM 805 C CA . ASP A 1 105 ? 8.492 -5.059 6.375 1 89.75 105 ASP A CA 1
ATOM 806 C C . ASP A 1 105 ? 9.633 -4.324 7.074 1 89.75 105 ASP A C 1
ATOM 808 O O . ASP A 1 105 ? 10.477 -3.715 6.418 1 89.75 105 ASP A O 1
ATOM 812 N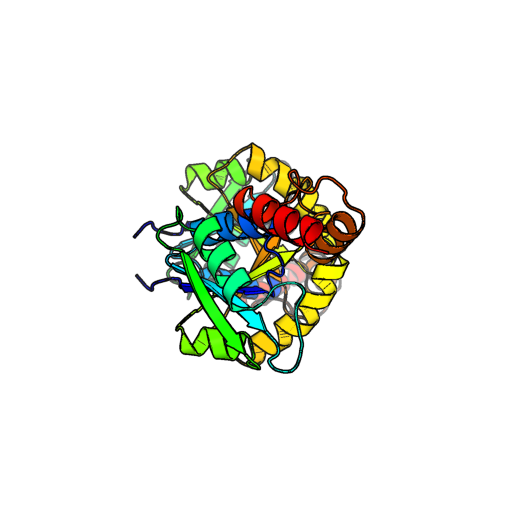 N . HIS A 1 106 ? 9.648 -4.441 8.344 1 82.75 106 HIS A N 1
ATOM 813 C CA . HIS A 1 106 ? 10.68 -3.775 9.133 1 82.75 106 HIS A CA 1
ATOM 814 C C . HIS A 1 106 ? 12.062 -4.305 8.789 1 82.75 106 HIS A C 1
ATOM 816 O O . HIS A 1 106 ? 13 -3.525 8.602 1 82.75 106 HIS A O 1
ATOM 822 N N . PHE A 1 107 ? 12.141 -5.555 8.602 1 83.69 107 PHE A N 1
ATOM 823 C CA . PHE A 1 107 ? 13.406 -6.188 8.25 1 83.69 107 PHE A CA 1
ATOM 824 C C . PHE A 1 107 ? 13.852 -5.781 6.848 1 83.69 107 PHE A C 1
ATOM 826 O O . PHE A 1 107 ? 15.023 -5.48 6.621 1 83.69 107 PHE A O 1
ATOM 833 N N . ASN A 1 108 ? 12.883 -5.719 5.934 1 86 108 ASN A N 1
ATOM 834 C CA . ASN A 1 108 ? 13.195 -5.328 4.562 1 86 108 ASN A CA 1
ATOM 835 C C . ASN A 1 108 ? 13.75 -3.906 4.5 1 86 108 ASN A C 1
ATOM 837 O O . ASN A 1 108 ? 14.711 -3.645 3.777 1 86 108 ASN A O 1
ATOM 841 N N . GLN A 1 109 ? 13.148 -3.088 5.23 1 83.56 109 GLN A N 1
ATOM 842 C CA . GLN A 1 109 ? 13.578 -1.692 5.238 1 83.56 109 GLN A CA 1
ATOM 843 C C . GLN A 1 109 ? 14.992 -1.552 5.793 1 83.56 109 GLN A C 1
ATOM 845 O O . GLN A 1 109 ? 15.773 -0.726 5.32 1 83.56 109 GLN A O 1
ATOM 850 N N . ASP A 1 110 ? 15.32 -2.334 6.75 1 84.69 110 ASP A N 1
ATOM 851 C CA . ASP A 1 110 ? 16.656 -2.309 7.336 1 84.69 110 ASP A CA 1
ATOM 852 C C . ASP A 1 110 ? 17.688 -2.861 6.355 1 84.69 110 ASP A C 1
ATOM 854 O O . ASP A 1 110 ? 18.812 -2.355 6.281 1 84.69 110 ASP A O 1
ATOM 858 N N . LEU A 1 111 ? 17.297 -3.84 5.621 1 86.06 111 LEU A N 1
ATOM 859 C CA . LEU A 1 111 ? 18.219 -4.559 4.734 1 86.06 111 LEU A CA 1
ATOM 860 C C . LEU A 1 111 ? 18.406 -3.803 3.422 1 86.06 111 LEU A C 1
ATOM 862 O O . LEU A 1 111 ? 19.422 -3.967 2.744 1 86.06 111 LEU A O 1
ATOM 866 N N . ALA A 1 112 ? 17.391 -3.031 3.033 1 88.31 112 ALA A N 1
ATOM 867 C CA . ALA A 1 112 ? 17.422 -2.338 1.749 1 88.31 112 ALA A CA 1
ATOM 868 C C . ALA A 1 112 ? 16.703 -0.992 1.835 1 88.31 112 ALA A C 1
ATOM 870 O O . ALA A 1 112 ? 15.516 -0.892 1.522 1 88.31 112 ALA A O 1
ATOM 871 N N . GLN A 1 113 ? 17.406 0.038 2.006 1 84.38 113 GLN A N 1
ATOM 872 C CA . GLN A 1 113 ? 16.828 1.354 2.254 1 84.38 113 GLN A CA 1
ATOM 873 C C . GLN A 1 113 ? 16.281 1.965 0.967 1 84.38 113 GLN A C 1
ATOM 875 O O . GLN A 1 113 ? 15.438 2.857 1.011 1 84.38 113 GLN A O 1
ATOM 880 N N . ASP A 1 114 ? 16.75 1.377 -0.133 1 88.31 114 ASP A N 1
ATOM 881 C CA . ASP A 1 114 ? 16.328 1.935 -1.415 1 88.31 114 ASP A CA 1
ATOM 882 C C . ASP A 1 114 ? 15.148 1.161 -1.99 1 88.31 114 ASP A C 1
ATOM 884 O O . ASP A 1 114 ? 14.727 1.413 -3.121 1 88.31 114 ASP A O 1
ATOM 888 N N . LEU A 1 115 ? 14.664 0.193 -1.206 1 93.62 115 LEU A N 1
ATOM 889 C CA . LEU A 1 115 ? 13.516 -0.619 -1.606 1 93.62 115 LEU A CA 1
ATOM 890 C C . LEU A 1 115 ? 12.297 -0.301 -0.747 1 93.62 115 LEU A C 1
ATOM 892 O O . LEU A 1 115 ? 12.336 -0.461 0.475 1 93.62 115 LEU A O 1
ATOM 896 N N . GLU A 1 116 ? 11.305 0.181 -1.403 1 95.5 116 GLU A N 1
ATOM 897 C CA . GLU A 1 116 ? 10.07 0.472 -0.683 1 95.5 116 GLU A CA 1
ATOM 898 C C . GLU A 1 116 ? 9.016 -0.601 -0.94 1 95.5 116 GLU A C 1
ATOM 900 O O . GLU A 1 116 ? 8.844 -1.05 -2.074 1 95.5 116 GLU A O 1
ATOM 905 N N . THR A 1 117 ? 8.359 -0.988 0.172 1 96.5 117 THR A N 1
ATOM 906 C CA . THR A 1 117 ? 7.254 -1.924 0.025 1 96.5 117 THR A CA 1
ATOM 907 C C . THR A 1 117 ? 5.926 -1.18 -0.051 1 96.5 117 THR A C 1
ATOM 909 O O . THR A 1 117 ? 5.621 -0.352 0.811 1 96.5 117 THR A O 1
ATOM 912 N N . ILE A 1 118 ? 5.172 -1.489 -1.122 1 97.88 118 ILE A N 1
ATOM 913 C CA . ILE A 1 118 ? 3.809 -0.976 -1.198 1 97.88 118 ILE A CA 1
ATOM 914 C C . ILE A 1 118 ? 2.814 -2.129 -1.082 1 97.88 118 ILE A C 1
ATOM 916 O O . ILE A 1 118 ? 3.105 -3.252 -1.501 1 97.88 118 ILE A O 1
ATOM 920 N N . TYR A 1 119 ? 1.683 -1.771 -0.536 1 98.12 119 TYR A N 1
ATOM 921 C CA . TYR A 1 119 ? 0.64 -2.77 -0.328 1 98.12 119 TYR A CA 1
ATOM 922 C C . TYR A 1 119 ? -0.607 -2.434 -1.137 1 98.12 119 TYR A C 1
ATOM 924 O O . TYR A 1 119 ? -0.983 -1.265 -1.253 1 98.12 119 TYR A O 1
ATOM 932 N N . LEU A 1 120 ? -1.224 -3.439 -1.644 1 97.62 120 LEU A N 1
ATOM 933 C CA . LEU A 1 120 ? -2.533 -3.346 -2.281 1 97.62 120 LEU A CA 1
ATOM 934 C C . LEU A 1 120 ? -3.566 -4.176 -1.527 1 97.62 120 LEU A C 1
ATOM 936 O O . LEU A 1 120 ? -3.295 -5.32 -1.154 1 97.62 120 LEU A O 1
ATOM 940 N N . LEU A 1 121 ? -4.699 -3.605 -1.349 1 96.56 121 LEU A N 1
ATOM 941 C CA . LEU A 1 121 ? -5.785 -4.352 -0.719 1 96.56 121 LEU A CA 1
ATOM 942 C C . LEU A 1 121 ? -6.512 -5.219 -1.74 1 96.56 121 LEU A C 1
ATOM 944 O O . LEU A 1 121 ? -6.859 -4.75 -2.824 1 96.56 121 LEU A O 1
ATOM 948 N N . ALA A 1 122 ? -6.703 -6.426 -1.322 1 95.44 122 ALA A N 1
ATOM 949 C CA . ALA A 1 122 ? -7.5 -7.297 -2.182 1 95.44 122 ALA A CA 1
ATOM 950 C C . ALA A 1 122 ? -8.938 -6.801 -2.285 1 95.44 122 ALA A C 1
ATOM 952 O O . ALA A 1 122 ? -9.516 -6.348 -1.297 1 95.44 122 ALA A O 1
ATOM 953 N N . LYS A 1 123 ? -9.531 -6.914 -3.467 1 93.5 123 LYS A N 1
ATOM 954 C CA . LYS A 1 123 ? -10.961 -6.633 -3.6 1 93.5 123 LYS A CA 1
ATOM 955 C C . LYS A 1 123 ? -11.789 -7.57 -2.725 1 93.5 123 LYS A C 1
ATOM 957 O O . LYS A 1 123 ? -11.453 -8.75 -2.574 1 93.5 123 LYS A O 1
ATOM 962 N N . PRO A 1 124 ? -12.875 -7.051 -2.26 1 91.25 124 PRO A N 1
ATOM 963 C CA . PRO A 1 124 ? -13.688 -7.863 -1.347 1 91.25 124 PRO A CA 1
ATOM 964 C C . PRO A 1 124 ? -14.133 -9.188 -1.967 1 91.25 124 PRO A C 1
ATOM 966 O O . PRO A 1 124 ? -14.133 -10.219 -1.29 1 91.25 124 PRO A O 1
ATOM 969 N N . ASP A 1 125 ? -14.477 -9.227 -3.205 1 92.75 125 ASP A N 1
ATOM 970 C CA . ASP A 1 125 ? -14.984 -10.422 -3.863 1 92.75 125 ASP A CA 1
ATOM 971 C C . ASP A 1 125 ? -13.852 -11.383 -4.23 1 92.75 125 ASP A C 1
ATOM 973 O O . ASP A 1 125 ? -14.102 -12.5 -4.684 1 92.75 125 ASP A O 1
ATOM 977 N N . LEU A 1 126 ? -12.602 -10.953 -3.945 1 94.62 126 LEU A N 1
ATOM 978 C CA . LEU A 1 126 ? -11.445 -11.789 -4.262 1 94.62 126 LEU A CA 1
ATOM 979 C C . LEU A 1 126 ? -10.664 -12.141 -3.002 1 94.62 126 LEU A C 1
ATOM 981 O O . LEU A 1 126 ? -9.742 -12.953 -3.045 1 94.62 126 LEU A O 1
ATOM 985 N N . SER A 1 127 ? -11.039 -11.508 -1.904 1 93.31 127 SER A N 1
ATOM 986 C CA . SER A 1 127 ? -10.258 -11.586 -0.673 1 93.31 127 SER A CA 1
ATOM 987 C C . SER A 1 127 ? -10.289 -13 -0.093 1 93.31 127 SER A C 1
ATOM 989 O O . SER A 1 127 ? -9.398 -13.375 0.681 1 93.31 127 SER A O 1
ATOM 991 N N . TYR A 1 128 ? -11.258 -13.828 -0.464 1 92.81 128 TYR A N 1
ATOM 992 C CA . TYR A 1 128 ? -11.375 -15.164 0.094 1 92.81 128 TYR A CA 1
ATOM 993 C C . TYR A 1 128 ? -10.633 -16.188 -0.766 1 92.81 128 TYR A C 1
ATOM 995 O O . TYR A 1 128 ? -10.469 -17.344 -0.369 1 92.81 128 TYR A O 1
ATOM 1003 N N . ILE A 1 129 ? -10.203 -15.773 -1.926 1 95.62 129 ILE A N 1
ATOM 1004 C CA . ILE A 1 129 ? -9.531 -16.688 -2.842 1 95.62 129 ILE A CA 1
ATOM 1005 C C . ILE A 1 129 ? -8.078 -16.875 -2.414 1 95.62 129 ILE A C 1
ATOM 1007 O O . ILE A 1 129 ? -7.355 -15.898 -2.209 1 95.62 129 ILE A O 1
ATOM 1011 N N . ALA A 1 130 ? -7.676 -18.078 -2.236 1 95 130 ALA A N 1
ATOM 1012 C CA . ALA A 1 130 ? -6.305 -18.469 -1.919 1 95 130 ALA A CA 1
ATOM 1013 C C . ALA A 1 130 ? -5.914 -19.75 -2.646 1 95 130 ALA A C 1
ATOM 1015 O O . ALA A 1 130 ? -6.758 -20.609 -2.891 1 95 130 ALA A O 1
ATOM 1016 N N . SER A 1 131 ? -4.652 -19.797 -2.912 1 96.75 131 SER A N 1
ATOM 1017 C CA . SER A 1 131 ? -4.172 -21 -3.596 1 96.75 131 SER A CA 1
ATOM 1018 C C . SER A 1 131 ? -4.484 -22.25 -2.791 1 96.75 131 SER A C 1
ATOM 1020 O O . SER A 1 131 ? -4.828 -23.297 -3.359 1 96.75 131 SER A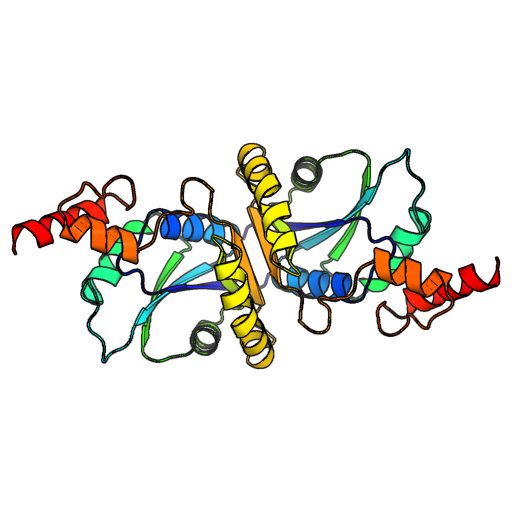 O 1
ATOM 1022 N N . SER A 1 132 ? -4.281 -22.172 -1.459 1 95.5 132 SER A N 1
ATOM 1023 C CA . SER A 1 132 ? -4.535 -23.328 -0.607 1 95.5 132 SER A CA 1
ATOM 1024 C C . SER A 1 132 ? -5.98 -23.812 -0.73 1 95.5 132 SER A C 1
ATOM 1026 O O . SER A 1 132 ? -6.238 -25.016 -0.782 1 95.5 132 SER A O 1
ATOM 1028 N N . ARG A 1 133 ? -6.895 -22.938 -0.845 1 94.81 133 ARG A N 1
ATOM 1029 C CA . ARG A 1 133 ? -8.305 -23.281 -1 1 94.81 133 ARG A CA 1
ATOM 1030 C C . ARG A 1 133 ? -8.578 -23.875 -2.381 1 94.81 133 ARG A C 1
ATOM 1032 O O . ARG A 1 133 ? -9.328 -24.844 -2.512 1 94.81 133 ARG A O 1
ATOM 1039 N N . VAL A 1 134 ? -8.023 -23.281 -3.369 1 97.12 134 VAL A N 1
ATOM 1040 C CA . VAL A 1 134 ? -8.172 -23.781 -4.73 1 97.12 134 VAL A CA 1
ATOM 1041 C C . VAL A 1 134 ? -7.68 -25.234 -4.805 1 97.12 134 VAL A C 1
ATOM 1043 O O . VAL A 1 134 ? -8.336 -26.094 -5.406 1 97.12 134 VAL A O 1
ATOM 1046 N N . ARG A 1 135 ? -6.539 -25.516 -4.191 1 96.5 135 ARG A N 1
ATOM 1047 C CA . ARG A 1 135 ? -6.012 -26.875 -4.16 1 96.5 135 ARG A CA 1
ATOM 1048 C C . ARG A 1 135 ? -6.996 -27.828 -3.486 1 96.5 135 ARG A C 1
ATOM 1050 O O . ARG A 1 135 ? -7.23 -28.938 -3.977 1 96.5 135 ARG A O 1
ATOM 1057 N N . GLU A 1 136 ? -7.547 -27.359 -2.396 1 95.31 136 GLU A N 1
ATOM 1058 C CA . GLU A 1 136 ? -8.523 -28.156 -1.662 1 95.31 136 GLU A CA 1
ATOM 1059 C C . GLU A 1 136 ? -9.75 -28.453 -2.518 1 95.31 136 GLU A C 1
ATOM 1061 O O . GLU A 1 136 ? -10.195 -29.609 -2.59 1 95.31 136 GLU A O 1
ATOM 1066 N N . LEU A 1 137 ? -10.266 -27.469 -3.109 1 95.12 137 LEU A N 1
ATOM 1067 C CA . LEU A 1 137 ? -11.438 -27.609 -3.965 1 95.12 137 LEU A CA 1
ATOM 1068 C C . LEU A 1 137 ? -11.148 -28.547 -5.133 1 95.12 137 LEU A C 1
ATOM 1070 O O . LEU A 1 137 ? -11.984 -29.375 -5.5 1 95.12 137 LEU A O 1
ATOM 1074 N N . THR A 1 138 ? -10.031 -28.391 -5.73 1 94.44 138 THR A N 1
ATOM 1075 C CA . THR A 1 138 ? -9.617 -29.266 -6.828 1 94.44 138 THR A CA 1
ATOM 1076 C C . THR A 1 138 ? -9.578 -30.719 -6.379 1 94.44 138 THR A C 1
ATOM 1078 O O . THR A 1 138 ? -10.016 -31.609 -7.113 1 94.44 138 THR A O 1
ATOM 1081 N N . HIS A 1 139 ? -9.039 -30.938 -5.195 1 92.69 139 HIS A N 1
ATOM 1082 C CA . HIS A 1 139 ? -8.945 -32.281 -4.625 1 92.69 139 HIS A CA 1
ATOM 1083 C C . HIS A 1 139 ? -10.312 -32.938 -4.527 1 92.69 139 HIS A C 1
ATOM 1085 O O . HIS A 1 139 ? -10.453 -34.125 -4.793 1 92.69 139 HIS A O 1
ATOM 1091 N N . PHE A 1 140 ? -11.305 -32.188 -4.234 1 93.12 140 PHE A N 1
ATOM 1092 C CA . PHE A 1 140 ? -12.648 -32.719 -4.02 1 93.12 140 PHE A CA 1
ATOM 1093 C C . PHE A 1 140 ? -13.453 -32.688 -5.316 1 93.12 140 PHE A C 1
ATOM 1095 O O . PHE A 1 140 ? -14.625 -33.062 -5.328 1 93.12 140 PHE A O 1
ATOM 1102 N N . GLY A 1 141 ? -12.859 -32.219 -6.336 1 91.94 141 GLY A N 1
ATOM 1103 C CA . GLY A 1 141 ? -13.508 -32.25 -7.637 1 91.94 141 GLY A CA 1
ATOM 1104 C C . GLY A 1 141 ? -14.523 -31.125 -7.805 1 91.94 141 GLY A C 1
ATOM 1105 O O . GLY A 1 141 ? -15.43 -31.219 -8.633 1 91.94 141 GLY A O 1
ATOM 1106 N N . ALA A 1 142 ? -14.391 -30.141 -6.992 1 93.25 142 ALA A N 1
ATOM 1107 C CA . ALA A 1 142 ? -15.297 -29 -7.078 1 93.25 142 ALA A CA 1
ATOM 1108 C C . ALA A 1 142 ? -14.922 -28.094 -8.258 1 93.25 142 ALA A C 1
ATOM 1110 O O . ALA A 1 142 ? -13.797 -28.156 -8.758 1 93.25 142 ALA A O 1
ATOM 1111 N N . ASP A 1 143 ? -15.867 -27.375 -8.719 1 94.88 143 ASP A N 1
ATOM 1112 C CA . ASP A 1 143 ? -15.625 -26.406 -9.789 1 94.88 143 ASP A CA 1
ATOM 1113 C C . ASP A 1 143 ? -14.789 -25.234 -9.289 1 94.88 143 ASP A C 1
ATOM 1115 O O . ASP A 1 143 ? -15.234 -24.469 -8.438 1 94.88 143 ASP A O 1
ATOM 1119 N N . ILE A 1 144 ? -13.609 -25.031 -9.859 1 96.62 144 ILE A N 1
ATOM 1120 C CA . ILE A 1 144 ? -12.703 -23.984 -9.383 1 96.62 144 ILE A CA 1
ATOM 1121 C C . ILE A 1 144 ? -12.664 -22.828 -10.383 1 96.62 144 ILE A C 1
ATOM 1123 O O . ILE A 1 144 ? -11.938 -21.859 -10.188 1 96.62 144 ILE A O 1
ATOM 1127 N N . ARG A 1 145 ? -13.406 -22.812 -11.461 1 96.88 145 ARG A N 1
ATOM 1128 C CA . ARG A 1 145 ? -13.383 -21.859 -12.57 1 96.88 145 ARG A CA 1
ATOM 1129 C C . ARG A 1 145 ? -13.664 -20.453 -12.086 1 96.88 145 ARG A C 1
ATOM 1131 O O . ARG A 1 145 ? -13.086 -19.484 -12.594 1 96.88 145 ARG A O 1
ATOM 1138 N N . PRO A 1 146 ? -14.469 -20.281 -11.078 1 96.94 146 PRO A N 1
ATOM 1139 C CA . PRO A 1 146 ? -14.727 -18.922 -10.609 1 96.94 146 PRO A CA 1
ATOM 1140 C C . PRO A 1 146 ? -13.539 -18.312 -9.883 1 96.94 146 PRO A C 1
ATOM 1142 O O . PRO A 1 146 ? -13.492 -17.094 -9.68 1 96.94 146 PRO A O 1
ATOM 1145 N N . TYR A 1 147 ? -12.547 -19.078 -9.562 1 97.88 147 TYR A N 1
ATOM 1146 C CA . TYR A 1 147 ? -11.547 -18.609 -8.609 1 97.88 147 TYR A CA 1
ATOM 1147 C C . TYR A 1 147 ? -10.188 -18.453 -9.289 1 97.88 147 TYR A C 1
ATOM 1149 O O . TYR A 1 147 ? -9.289 -17.812 -8.742 1 97.88 147 TYR A O 1
ATOM 1157 N N . VAL A 1 148 ? -10.031 -19.031 -10.492 1 98.62 148 VAL A N 1
ATOM 1158 C CA . VAL A 1 148 ? -8.75 -19 -11.188 1 98.62 148 VAL A CA 1
ATOM 1159 C C . VAL A 1 148 ? -8.953 -18.625 -12.648 1 98.62 148 VAL A C 1
ATOM 1161 O O . VAL A 1 148 ? -10.055 -18.781 -13.188 1 98.62 148 VAL A O 1
ATOM 1164 N N . PRO A 1 149 ? -7.875 -18.078 -13.242 1 98.44 149 PRO A N 1
ATOM 1165 C CA . PRO A 1 149 ? -7.961 -17.875 -14.695 1 98.44 149 PRO A CA 1
ATOM 1166 C C . PRO A 1 149 ? -8.281 -19.156 -15.445 1 98.44 149 PRO A C 1
ATOM 1168 O O . PRO A 1 149 ? -7.902 -20.25 -15.008 1 98.44 149 PRO A O 1
ATOM 1171 N N . GLU A 1 150 ? -8.898 -18.984 -16.594 1 97.88 150 GLU A N 1
ATOM 1172 C CA . GLU A 1 150 ? -9.406 -20.109 -17.375 1 97.88 150 GLU A CA 1
ATOM 1173 C C . GLU A 1 150 ? -8.297 -21.109 -17.672 1 97.88 150 GLU A C 1
ATOM 1175 O O . GLU A 1 150 ? -8.492 -22.328 -17.547 1 97.88 150 GLU A O 1
ATOM 1180 N N . VAL A 1 151 ? -7.184 -20.672 -18.094 1 97.94 151 VAL A N 1
ATOM 1181 C CA . VAL A 1 151 ? -6.074 -21.531 -18.469 1 97.94 151 VAL A CA 1
ATOM 1182 C C . VAL A 1 151 ? -5.645 -22.391 -17.281 1 97.94 151 VAL A C 1
ATOM 1184 O O . VAL A 1 151 ? -5.227 -23.531 -17.438 1 97.94 151 VAL A O 1
ATOM 1187 N N . VAL A 1 152 ? -5.715 -21.859 -16.109 1 98.25 152 VAL A N 1
ATOM 1188 C CA . VAL A 1 152 ? -5.352 -22.578 -14.891 1 98.25 152 VAL A CA 1
ATOM 1189 C C . VAL A 1 152 ? -6.398 -23.641 -14.586 1 98.25 152 VAL A C 1
ATOM 1191 O O . VAL A 1 152 ? -6.055 -24.766 -14.227 1 98.25 152 VAL A O 1
ATOM 1194 N N . ALA A 1 153 ? -7.66 -23.25 -14.672 1 97.5 153 ALA A N 1
ATOM 1195 C CA . ALA A 1 153 ? -8.742 -24.219 -14.461 1 97.5 153 ALA A CA 1
ATOM 1196 C C . ALA A 1 153 ? -8.586 -25.422 -15.383 1 97.5 153 ALA A C 1
ATOM 1198 O O . ALA A 1 153 ? -8.719 -26.562 -14.938 1 97.5 153 ALA A O 1
ATOM 1199 N N . LEU A 1 154 ? -8.32 -25.156 -16.641 1 95.81 154 LEU A N 1
ATOM 1200 C CA . LEU A 1 154 ? -8.148 -26.219 -17.625 1 95.81 154 LEU A CA 1
ATOM 1201 C C . LEU A 1 154 ? -6.992 -27.141 -17.25 1 95.81 154 LEU A C 1
ATOM 1203 O O . LEU A 1 154 ? -7.098 -28.359 -17.359 1 95.81 154 LEU A O 1
ATOM 1207 N N . GLU A 1 155 ? -5.922 -26.531 -16.781 1 95.06 155 GLU A N 1
ATOM 1208 C CA . GLU A 1 155 ? -4.75 -27.281 -16.359 1 95.06 155 GLU A CA 1
ATOM 1209 C C . GLU A 1 155 ? -5.086 -28.203 -15.188 1 95.06 155 GLU A C 1
ATOM 1211 O O . GLU A 1 155 ? -4.684 -29.359 -15.172 1 95.06 155 GLU A O 1
ATOM 1216 N N . LEU A 1 156 ? -5.816 -27.734 -14.211 1 94.81 156 LEU A N 1
ATOM 1217 C CA . LEU A 1 156 ? -6.078 -28.484 -12.977 1 94.81 156 LEU A CA 1
ATOM 1218 C C . LEU A 1 156 ? -7.133 -29.562 -13.211 1 94.81 156 LEU A C 1
ATOM 1220 O O . LEU A 1 156 ? -7.133 -30.578 -12.531 1 94.81 156 LEU A O 1
ATOM 1224 N N . GLU A 1 157 ? -8.023 -29.297 -14.094 1 90.12 157 GLU A N 1
ATOM 1225 C CA . GLU A 1 157 ? -9.023 -30.297 -14.453 1 90.12 157 GLU A CA 1
ATOM 1226 C C . GLU A 1 157 ? -8.375 -31.516 -15.117 1 90.12 157 GLU A C 1
ATOM 1228 O O . GLU A 1 157 ? -8.805 -32.656 -14.898 1 90.12 157 GLU A O 1
ATOM 1233 N N . LYS A 1 158 ? -7.395 -31.281 -15.93 1 85.75 158 LYS A N 1
ATOM 1234 C CA . LYS A 1 158 ? -6.66 -32.375 -16.578 1 85.75 158 LYS A CA 1
ATOM 1235 C C . LYS A 1 158 ? -5.945 -33.219 -15.539 1 85.75 158 LYS A C 1
ATOM 1237 O O . LYS A 1 158 ? -5.867 -34.469 -15.695 1 85.75 158 LYS A O 1
ATOM 1242 N N . ARG A 1 159 ? -5.461 -32.656 -14.57 1 77.12 159 ARG A N 1
ATOM 1243 C CA . ARG A 1 159 ? -4.727 -33.375 -13.523 1 77.12 159 ARG A CA 1
ATOM 1244 C C . ARG A 1 159 ? -5.656 -34.281 -12.719 1 77.12 159 ARG A C 1
ATOM 1246 O O . ARG A 1 159 ? -5.258 -35.344 -12.281 1 77.12 159 ARG A O 1
ATOM 1253 N N . HIS A 1 160 ? -6.793 -33.812 -12.43 1 70.56 160 HIS A N 1
ATOM 1254 C CA . HIS A 1 160 ? -7.766 -34.562 -11.656 1 70.56 160 HIS A CA 1
ATOM 1255 C C . HIS A 1 160 ? -8.219 -35.812 -12.422 1 70.56 160 HIS A C 1
ATOM 1257 O O . HIS A 1 160 ? -8.453 -36.875 -11.828 1 70.56 160 HIS A O 1
ATOM 1263 N N . ASP A 1 161 ? -8.336 -35.656 -13.68 1 64.56 161 ASP A N 1
ATOM 1264 C CA . ASP A 1 161 ? -8.766 -36.781 -14.492 1 64.56 161 ASP A CA 1
ATOM 1265 C C . ASP A 1 161 ? -7.684 -37.875 -14.547 1 64.56 161 ASP A C 1
ATOM 1267 O O . ASP A 1 161 ? -7.98 -39.031 -14.758 1 64.56 161 ASP A O 1
ATOM 1271 N N . LYS A 1 162 ? -6.48 -37.562 -14.453 1 62.53 162 LYS A N 1
ATOM 1272 C CA . LYS A 1 162 ? -5.387 -38.531 -14.562 1 62.53 162 LYS A CA 1
ATOM 1273 C C . LYS A 1 162 ? -5.145 -39.25 -13.234 1 62.53 162 LYS A C 1
ATOM 1275 O O . LYS A 1 162 ? -4.402 -40.219 -13.18 1 62.53 162 LYS A O 1
ATOM 1280 N N . GLU A 1 163 ? -5.625 -38.875 -12.164 1 54.22 163 GLU A N 1
ATOM 1281 C CA . GLU A 1 163 ? -5.504 -39.594 -10.906 1 54.22 163 GLU A CA 1
ATOM 1282 C C . GLU A 1 163 ? -6.695 -40.531 -10.688 1 54.22 163 GLU A C 1
ATOM 1284 O O . GLU A 1 163 ? -7.812 -40.219 -11.109 1 54.22 163 GLU A O 1
ATOM 1289 N N . MET B 1 1 ? 6.852 7.938 -21.047 1 42.66 1 MET B N 1
ATOM 1290 C CA . MET B 1 1 ? 6.707 7.16 -19.812 1 42.66 1 MET B CA 1
ATOM 1291 C C . MET B 1 1 ? 5.719 7.828 -18.859 1 42.66 1 MET B C 1
ATOM 1293 O O . MET B 1 1 ? 5.789 9.039 -18.641 1 42.66 1 MET B O 1
ATOM 1297 N N . SER B 1 2 ? 4.539 7.285 -18.719 1 58.56 2 SER B N 1
ATOM 1298 C CA . SER B 1 2 ? 3.428 8.008 -18.109 1 58.56 2 SER B CA 1
ATOM 1299 C C . SER B 1 2 ? 3.762 8.438 -16.688 1 58.56 2 SER B C 1
ATOM 1301 O O . SER B 1 2 ? 4.453 7.723 -15.961 1 58.56 2 SER B O 1
ATOM 1303 N N . ASN B 1 3 ? 3.838 9.672 -16.375 1 81.94 3 ASN B N 1
ATOM 1304 C CA . ASN B 1 3 ? 4.102 10.312 -15.094 1 81.94 3 ASN B CA 1
ATOM 1305 C C . ASN B 1 3 ? 3.213 9.734 -13.992 1 81.94 3 ASN B C 1
ATOM 1307 O O . ASN B 1 3 ? 1.995 9.641 -14.156 1 81.94 3 ASN B O 1
ATOM 1311 N N . LYS B 1 4 ? 3.828 9.031 -13.031 1 92.19 4 LYS B N 1
ATOM 1312 C CA . LYS B 1 4 ? 3.107 8.539 -11.859 1 92.19 4 LYS B CA 1
ATOM 1313 C C . LYS B 1 4 ? 2.928 9.641 -10.82 1 92.19 4 LYS B C 1
ATOM 1315 O O . LYS B 1 4 ? 3.846 9.93 -10.055 1 92.19 4 LYS B O 1
ATOM 1320 N N . ILE B 1 5 ? 1.72 10.211 -10.883 1 96.88 5 ILE B N 1
ATOM 1321 C CA . ILE B 1 5 ? 1.366 11.289 -9.961 1 96.88 5 ILE B CA 1
ATOM 1322 C C . ILE B 1 5 ? 0.511 10.734 -8.82 1 96.88 5 ILE B C 1
ATOM 1324 O O . ILE B 1 5 ? -0.43 9.977 -9.062 1 96.88 5 ILE B O 1
ATOM 1328 N N . GLY B 1 6 ? 0.909 11.078 -7.586 1 98.06 6 GLY B N 1
ATOM 1329 C CA . GLY B 1 6 ? 0.182 10.578 -6.43 1 98.06 6 GLY B CA 1
ATOM 1330 C C . GLY B 1 6 ? -0.397 11.68 -5.562 1 98.06 6 GLY B C 1
ATOM 1331 O O . GLY B 1 6 ? -0.021 12.844 -5.699 1 98.06 6 GLY B O 1
ATOM 1332 N N . LEU B 1 7 ? -1.377 11.32 -4.766 1 98.44 7 LEU B N 1
ATOM 1333 C CA . LEU B 1 7 ? -1.993 12.188 -3.766 1 98.44 7 LEU B CA 1
ATOM 1334 C C . LEU B 1 7 ? -1.967 11.531 -2.389 1 98.44 7 LEU B C 1
ATOM 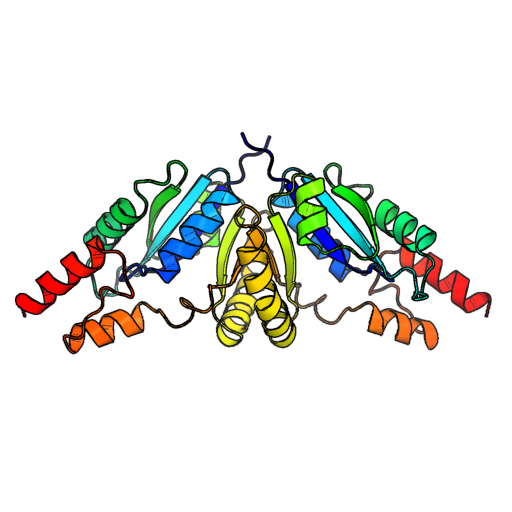1336 O O . LEU B 1 7 ? -2.373 10.383 -2.238 1 98.44 7 LEU B O 1
ATOM 1340 N N . PHE B 1 8 ? -1.424 12.18 -1.445 1 98.62 8 PHE B N 1
ATOM 1341 C CA . PHE B 1 8 ? -1.464 11.844 -0.027 1 98.62 8 PHE B CA 1
ATOM 1342 C C . PHE B 1 8 ? -2.211 12.914 0.76 1 98.62 8 PHE B C 1
ATOM 1344 O O . PHE B 1 8 ? -1.688 14.008 0.981 1 98.62 8 PHE B O 1
ATOM 1351 N N . ALA B 1 9 ? -3.377 12.508 1.262 1 97.31 9 ALA B N 1
ATOM 1352 C CA . ALA B 1 9 ? -4.242 13.523 1.86 1 97.31 9 ALA B CA 1
ATOM 1353 C C . ALA B 1 9 ? -4.371 13.312 3.365 1 97.31 9 ALA B C 1
ATOM 1355 O O . ALA B 1 9 ? -4.277 12.188 3.854 1 97.31 9 ALA B O 1
ATOM 1356 N N . GLY B 1 10 ? -4.574 14.352 4.059 1 95.81 10 GLY B N 1
ATOM 1357 C CA . GLY B 1 10 ? -4.797 14.352 5.496 1 95.81 10 GLY B CA 1
ATOM 1358 C C . GLY B 1 10 ? -5.148 15.727 6.043 1 95.81 10 GLY B C 1
ATOM 1359 O O . GLY B 1 10 ? -5.312 16.688 5.277 1 95.81 10 GLY B O 1
ATOM 1360 N N . SER B 1 11 ? -5.348 15.773 7.344 1 96.06 11 SER B N 1
ATOM 1361 C CA . SER B 1 11 ? -5.613 17.062 7.98 1 96.06 11 SER B CA 1
ATOM 1362 C C . SER B 1 11 ? -4.316 17.766 8.367 1 96.06 11 SER B C 1
ATOM 1364 O O . SER B 1 11 ? -4.266 19 8.414 1 96.06 11 SER B O 1
ATOM 1366 N N . PHE B 1 12 ? -3.293 16.984 8.734 1 98.12 12 PHE B N 1
ATOM 1367 C CA . PHE B 1 12 ? -1.982 17.484 9.117 1 98.12 12 PHE B CA 1
ATOM 1368 C C . PHE B 1 12 ? -2.113 18.594 10.148 1 98.12 12 PHE B C 1
ATOM 1370 O O . PHE B 1 12 ? -1.543 19.672 9.984 1 98.12 12 PHE B O 1
ATOM 1377 N N . ASP B 1 13 ? -2.764 18.281 11.211 1 97.81 13 ASP B N 1
ATOM 1378 C CA . ASP B 1 13 ? -3.129 19.281 12.219 1 97.81 13 ASP B CA 1
ATOM 1379 C C . ASP B 1 13 ? -2.711 18.812 13.609 1 97.81 13 ASP B C 1
ATOM 1381 O O . ASP B 1 13 ? -3.557 18.641 14.492 1 97.81 13 ASP B O 1
ATOM 1385 N N . PRO B 1 14 ? -1.472 18.75 13.891 1 98.12 14 PRO B N 1
ATOM 1386 C CA . PRO B 1 14 ? -0.37 19.172 13.023 1 98.12 14 PRO B CA 1
ATOM 1387 C C . PRO B 1 14 ? 0.256 18.016 12.25 1 98.12 14 PRO B C 1
ATOM 1389 O O . PRO B 1 14 ? -0.087 16.859 12.484 1 98.12 14 PRO B O 1
ATOM 1392 N N . VAL B 1 15 ? 1.105 18.344 11.32 1 98.62 15 VAL B N 1
ATOM 1393 C CA . VAL B 1 15 ? 1.944 17.344 10.656 1 98.62 15 VAL B CA 1
ATOM 1394 C C . VAL B 1 15 ? 2.91 16.719 11.656 1 98.62 15 VAL B C 1
ATOM 1396 O O . VAL B 1 15 ? 3.473 17.422 12.508 1 98.62 15 VAL B O 1
ATOM 1399 N N . THR B 1 16 ? 3.111 15.445 11.648 1 98.62 16 THR B N 1
ATOM 1400 C CA . THR B 1 16 ? 3.945 14.703 12.586 1 98.62 16 THR B CA 1
ATOM 1401 C C . THR B 1 16 ? 5.125 14.055 11.867 1 98.62 16 THR B C 1
ATOM 1403 O O . THR B 1 16 ? 5.207 14.094 10.641 1 98.62 16 THR B O 1
ATOM 1406 N N . ASN B 1 17 ? 6.023 13.461 12.664 1 98.56 17 ASN B N 1
ATOM 1407 C CA . ASN B 1 17 ? 7.125 12.703 12.078 1 98.56 17 ASN B CA 1
ATOM 1408 C C . ASN B 1 17 ? 6.621 11.469 11.344 1 98.56 17 ASN B C 1
ATOM 1410 O O . ASN B 1 17 ? 7.258 11 10.398 1 98.56 17 ASN B O 1
ATOM 1414 N N . GLY B 1 18 ? 5.5 10.93 11.781 1 97.81 18 GLY B N 1
ATOM 1415 C CA . GLY B 1 18 ? 4.879 9.836 11.055 1 97.81 18 GLY B CA 1
ATOM 1416 C C . GLY B 1 18 ? 4.445 10.219 9.656 1 97.81 18 GLY B C 1
ATOM 1417 O O . GLY B 1 18 ? 4.727 9.5 8.695 1 97.81 18 GLY B O 1
ATOM 1418 N N . HIS B 1 19 ? 3.779 11.375 9.562 1 98.5 19 HIS B N 1
ATOM 1419 C CA . HIS B 1 19 ? 3.387 11.883 8.258 1 98.5 19 HIS B CA 1
ATOM 1420 C C . HIS B 1 19 ? 4.602 12.086 7.355 1 98.5 19 HIS B C 1
ATOM 1422 O O . HIS B 1 19 ? 4.594 11.672 6.195 1 98.5 19 HIS B O 1
ATOM 1428 N N . LEU B 1 20 ? 5.582 12.75 7.895 1 98.62 20 LEU B N 1
ATOM 1429 C CA . LEU B 1 20 ? 6.77 13.094 7.117 1 98.62 20 LEU B CA 1
ATOM 1430 C C . LEU B 1 20 ? 7.445 11.836 6.574 1 98.62 20 LEU B C 1
ATOM 1432 O O . LEU B 1 20 ? 7.871 11.805 5.418 1 98.62 20 LEU B O 1
ATOM 1436 N N . ASP B 1 21 ? 7.582 10.852 7.414 1 97.38 21 ASP B N 1
ATOM 1437 C CA . ASP B 1 21 ? 8.18 9.594 6.98 1 97.38 21 ASP B CA 1
ATOM 1438 C C . ASP B 1 21 ? 7.418 9.008 5.797 1 97.38 21 ASP B C 1
ATOM 1440 O O . ASP B 1 21 ? 8.023 8.586 4.809 1 97.38 21 ASP B O 1
ATOM 1444 N N . LEU B 1 22 ? 6.074 8.953 5.852 1 98.12 22 LEU B N 1
ATOM 1445 C CA . LEU B 1 22 ? 5.242 8.414 4.781 1 98.12 22 LEU B CA 1
ATOM 1446 C C . LEU B 1 22 ? 5.387 9.242 3.51 1 98.12 22 LEU B C 1
ATOM 1448 O O . LEU B 1 22 ? 5.441 8.695 2.406 1 98.12 22 LEU B O 1
ATOM 1452 N N . ILE B 1 23 ? 5.434 10.547 3.654 1 98.69 23 ILE B N 1
ATOM 1453 C CA . ILE B 1 23 ? 5.578 11.445 2.514 1 98.69 23 ILE B CA 1
ATOM 1454 C C . ILE B 1 23 ? 6.902 11.172 1.804 1 98.69 23 ILE B C 1
ATOM 1456 O O . ILE B 1 23 ? 6.941 11.031 0.579 1 98.69 23 ILE B O 1
ATOM 1460 N N . LYS B 1 24 ? 7.961 11.055 2.576 1 97.88 24 LYS B N 1
ATOM 1461 C CA . LYS B 1 24 ? 9.281 10.781 2.008 1 97.88 24 LYS B CA 1
ATOM 1462 C C . LYS B 1 24 ? 9.281 9.469 1.241 1 97.88 24 LYS B C 1
ATOM 1464 O O . LYS B 1 24 ? 9.758 9.406 0.104 1 97.88 24 LYS B O 1
ATOM 1469 N N . ARG B 1 25 ? 8.75 8.516 1.83 1 96.44 25 ARG B N 1
ATOM 1470 C CA . ARG B 1 25 ? 8.75 7.188 1.227 1 96.44 25 ARG B CA 1
ATOM 1471 C C . ARG B 1 25 ? 7.867 7.156 -0.019 1 96.44 25 ARG B C 1
ATOM 1473 O O . ARG B 1 25 ? 8.25 6.59 -1.044 1 96.44 25 ARG B O 1
ATOM 1480 N N . ALA B 1 26 ? 6.691 7.754 0.058 1 97.62 26 ALA B N 1
ATOM 1481 C CA . ALA B 1 26 ? 5.812 7.848 -1.104 1 97.62 26 ALA B CA 1
ATOM 1482 C C . ALA B 1 26 ? 6.488 8.602 -2.246 1 97.62 26 ALA B C 1
ATOM 1484 O O . ALA B 1 26 ? 6.344 8.234 -3.414 1 97.62 26 ALA B O 1
ATOM 1485 N N . SER B 1 27 ? 7.207 9.633 -1.942 1 97 27 SER B N 1
ATOM 1486 C CA . SER B 1 27 ? 7.855 10.461 -2.953 1 97 27 SER B CA 1
ATOM 1487 C C . SER B 1 27 ? 8.922 9.68 -3.711 1 97 27 SER B C 1
ATOM 1489 O O . SER B 1 27 ? 9.281 10.047 -4.832 1 97 27 SER B O 1
ATOM 1491 N N . GLN B 1 28 ? 9.391 8.594 -3.104 1 93.56 28 GLN B N 1
ATOM 1492 C CA . GLN B 1 28 ? 10.406 7.773 -3.748 1 93.56 28 GLN B CA 1
ATOM 1493 C C . GLN B 1 28 ? 9.789 6.844 -4.789 1 93.56 28 GLN B C 1
ATOM 1495 O O . GLN B 1 28 ? 10.469 6.41 -5.727 1 93.56 28 GLN B 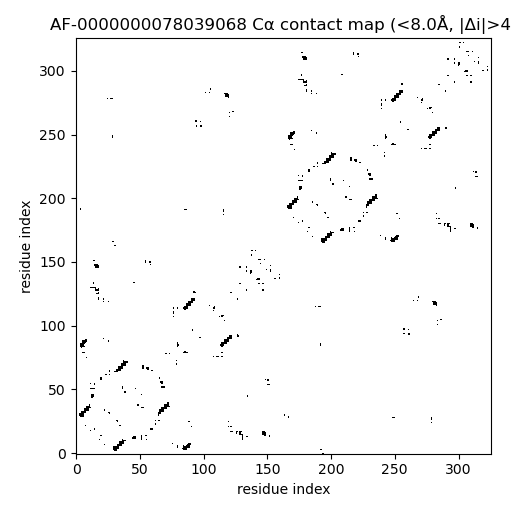O 1
ATOM 1500 N N . VAL B 1 29 ? 8.531 6.605 -4.68 1 94.69 29 VAL B N 1
ATOM 1501 C CA . VAL B 1 29 ? 7.887 5.613 -5.539 1 94.69 29 VAL B CA 1
ATOM 1502 C C . VAL B 1 29 ? 7.105 6.32 -6.645 1 94.69 29 VAL B C 1
ATOM 1504 O O . VAL B 1 29 ? 6.621 5.676 -7.578 1 94.69 29 VAL B O 1
ATOM 1507 N N . LEU B 1 30 ? 6.973 7.625 -6.551 1 96.25 30 LEU B N 1
ATOM 1508 C CA . LEU B 1 30 ? 6.164 8.398 -7.488 1 96.25 30 LEU B CA 1
ATOM 1509 C C . LEU B 1 30 ? 7.004 9.461 -8.188 1 96.25 30 LEU B C 1
ATOM 1511 O O . LEU B 1 30 ? 8.039 9.883 -7.664 1 96.25 30 LEU B O 1
ATOM 1515 N N . ASP B 1 31 ? 6.555 9.898 -9.352 1 96.38 31 ASP B N 1
ATOM 1516 C CA . ASP B 1 31 ? 7.227 10.977 -10.062 1 96.38 31 ASP B CA 1
ATOM 1517 C C . ASP B 1 31 ? 6.902 12.336 -9.445 1 96.38 31 ASP B C 1
ATOM 1519 O O . ASP B 1 31 ? 7.754 13.227 -9.398 1 96.38 31 ASP B O 1
ATOM 1523 N N . GLN B 1 32 ? 5.691 12.43 -9.039 1 97.44 32 GLN B N 1
ATOM 1524 C CA . GLN B 1 32 ? 5.176 13.609 -8.359 1 97.44 32 GLN B CA 1
ATOM 1525 C C . GLN B 1 32 ? 4.195 13.227 -7.258 1 97.44 32 GLN B C 1
ATOM 1527 O O . GLN B 1 32 ? 3.357 12.344 -7.441 1 97.44 32 GLN B O 1
ATOM 1532 N N . LEU B 1 33 ? 4.383 13.852 -6.141 1 98.44 33 LEU B N 1
ATOM 1533 C CA . LEU B 1 33 ? 3.477 13.609 -5.023 1 98.44 33 LEU B CA 1
ATOM 1534 C C . LEU B 1 33 ? 2.826 14.906 -4.559 1 98.44 33 LEU B C 1
ATOM 1536 O O . LEU B 1 33 ? 3.52 15.844 -4.16 1 98.44 33 LEU B O 1
ATOM 1540 N N . TYR B 1 34 ? 1.514 14.969 -4.637 1 98.81 34 TYR B N 1
ATOM 1541 C CA . TYR B 1 34 ? 0.759 16.031 -3.975 1 98.81 34 TYR B CA 1
ATOM 1542 C C . TYR B 1 34 ? 0.394 15.625 -2.549 1 98.81 34 TYR B C 1
ATOM 1544 O O . TYR B 1 34 ? -0.109 14.523 -2.316 1 98.81 34 TYR B O 1
ATOM 1552 N N . VAL B 1 35 ? 0.715 16.453 -1.629 1 98.88 35 VAL B N 1
ATOM 1553 C CA . VAL B 1 35 ? 0.241 16.328 -0.256 1 98.88 35 VAL B CA 1
ATOM 1554 C C . VAL B 1 35 ? -0.9 17.297 -0.004 1 98.88 35 VAL B C 1
ATOM 1556 O O . VAL B 1 35 ? -0.695 18.516 -0.021 1 98.88 35 VAL B O 1
ATOM 1559 N N . GLY B 1 36 ? -2.082 16.766 0.211 1 98.44 36 GLY B N 1
ATOM 1560 C CA . GLY B 1 36 ? -3.273 17.594 0.295 1 98.44 36 GLY B CA 1
ATOM 1561 C C . GLY B 1 36 ? -3.773 17.766 1.715 1 98.44 36 GLY B C 1
ATOM 1562 O O . GLY B 1 36 ? -4.039 16.797 2.416 1 98.44 36 GLY B O 1
ATOM 1563 N N . ILE B 1 37 ? -3.934 18.984 2.117 1 98.25 37 ILE B N 1
ATOM 1564 C CA . ILE B 1 37 ? -4.621 19.297 3.367 1 98.25 37 ILE B CA 1
ATOM 1565 C C . ILE B 1 37 ? -6.121 19.406 3.119 1 98.25 37 ILE B C 1
ATOM 1567 O O . ILE B 1 37 ? -6.598 20.359 2.508 1 98.25 37 ILE B O 1
ATOM 1571 N N . PHE B 1 38 ? -6.742 18.406 3.568 1 96.06 38 PHE B N 1
ATOM 1572 C CA . PHE B 1 38 ? -8.195 18.391 3.461 1 96.06 38 PHE B CA 1
ATOM 1573 C C . PHE B 1 38 ? -8.836 18.922 4.738 1 96.06 38 PHE B C 1
ATOM 1575 O O . PHE B 1 38 ? -8.508 18.484 5.836 1 96.06 38 PHE B O 1
ATOM 1582 N N . TYR B 1 39 ? -9.703 19.891 4.574 1 93.06 39 TYR B N 1
ATOM 1583 C CA . TYR B 1 39 ? -10.273 20.516 5.762 1 93.06 39 TYR B CA 1
ATOM 1584 C C . TYR B 1 39 ? -11.75 20.812 5.566 1 93.06 39 TYR B C 1
ATOM 1586 O O . TYR B 1 39 ? -12.258 20.766 4.445 1 93.06 39 TYR B O 1
ATOM 1594 N N . ASN B 1 40 ? -12.375 20.891 6.68 1 90.56 40 ASN B N 1
ATOM 1595 C CA . ASN B 1 40 ? -13.766 21.328 6.711 1 90.56 40 ASN B CA 1
ATOM 1596 C C . ASN B 1 40 ? -13.883 22.828 7.027 1 90.56 40 ASN B C 1
ATOM 1598 O O . ASN B 1 40 ? -13.469 23.266 8.102 1 90.56 40 ASN B O 1
ATOM 1602 N N . GLN B 1 41 ? -14.523 23.453 6.125 1 86.94 41 GLN B N 1
ATOM 1603 C CA . GLN B 1 41 ? -14.602 24.906 6.25 1 86.94 41 GLN B CA 1
ATOM 1604 C C . GLN B 1 41 ? -15.398 25.312 7.488 1 86.94 41 GLN B C 1
ATOM 1606 O O . GLN B 1 41 ? -15.203 26.406 8.031 1 86.94 41 GLN B O 1
ATOM 1611 N N . ASN B 1 42 ? -16.25 24.469 7.898 1 88.31 42 ASN B N 1
ATOM 1612 C CA . ASN B 1 42 ? -17.125 24.797 9.016 1 88.31 42 ASN B CA 1
ATOM 1613 C C . ASN B 1 42 ? -16.516 24.375 10.352 1 88.31 42 ASN B C 1
ATOM 1615 O O . ASN B 1 42 ? -17.078 24.641 11.406 1 88.31 42 ASN B O 1
ATOM 1619 N N . LYS B 1 43 ? -15.375 23.734 10.258 1 86.12 43 LYS B N 1
ATOM 1620 C CA . LYS B 1 43 ? -14.758 23.266 11.492 1 86.12 43 LYS B CA 1
ATOM 1621 C C . LYS B 1 43 ? -13.43 23.969 11.742 1 86.12 43 LYS B C 1
ATOM 1623 O O . LYS B 1 43 ? -12.609 24.109 10.836 1 86.12 43 LYS B O 1
ATOM 1628 N N . GLU B 1 44 ? -13.43 24.422 13.008 1 85.38 44 GLU B N 1
ATOM 1629 C CA . GLU B 1 44 ? -12.148 24.984 13.406 1 85.38 44 GLU B CA 1
ATOM 1630 C C . GLU B 1 44 ? -11.133 23.906 13.727 1 85.38 44 GLU B C 1
ATOM 1632 O O . GLU B 1 44 ? -11.461 22.906 14.383 1 85.38 44 GLU B O 1
ATOM 1637 N N . GLY B 1 45 ? -9.945 23.938 13.195 1 90.12 45 GLY B N 1
ATOM 1638 C CA . GLY B 1 45 ? -8.859 23.031 13.523 1 90.12 45 GLY B CA 1
ATOM 1639 C C . GLY B 1 45 ? -7.996 23.516 14.672 1 90.12 45 GLY B C 1
ATOM 1640 O O . GLY B 1 45 ? -8.258 24.562 15.25 1 90.12 45 GLY B O 1
ATOM 1641 N N . PHE B 1 46 ? -7.152 22.625 15.148 1 94.56 46 PHE B N 1
ATOM 1642 C CA . PHE B 1 46 ? -6.172 22.984 16.172 1 94.56 46 PHE B CA 1
ATOM 1643 C C . PHE B 1 46 ? -5.301 24.141 15.695 1 94.56 46 PHE B C 1
ATOM 1645 O O . PHE B 1 46 ? -5.062 25.094 16.453 1 94.56 46 PHE B O 1
ATOM 1652 N N . LEU B 1 47 ? -4.832 24.125 14.477 1 95.94 47 LEU B N 1
ATOM 1653 C CA . LEU B 1 47 ? -4.129 25.219 13.805 1 95.94 47 LEU B CA 1
ATOM 1654 C C . LEU B 1 47 ? -4.969 25.781 12.664 1 95.94 47 LEU B C 1
ATOM 1656 O O . LEU B 1 47 ? -5.715 25.047 12.016 1 95.94 47 LEU B O 1
ATOM 1660 N N . PRO B 1 48 ? -4.77 27.125 12.445 1 94.88 48 PRO B N 1
ATOM 1661 C CA . PRO B 1 48 ? -5.387 27.672 11.227 1 94.88 48 PRO B CA 1
ATOM 1662 C C . PRO B 1 48 ? -4.84 27.016 9.961 1 94.88 48 PRO B C 1
ATOM 1664 O O . PRO B 1 48 ? -3.672 26.625 9.914 1 94.88 48 PRO B O 1
ATOM 1667 N N . LEU B 1 49 ? -5.711 26.922 8.922 1 95.94 49 LEU B N 1
ATOM 1668 C CA . LEU B 1 49 ? -5.336 26.281 7.664 1 95.94 49 LEU B CA 1
ATOM 1669 C C . LEU B 1 49 ? -4.047 26.875 7.113 1 95.94 49 LEU B C 1
ATOM 1671 O O . LEU B 1 49 ? -3.172 26.156 6.637 1 95.94 49 LEU B O 1
ATOM 1675 N N . SER B 1 50 ? -4 28.203 7.16 1 96.25 50 SER B N 1
ATOM 1676 C CA . SER B 1 50 ? -2.828 28.891 6.625 1 96.25 50 SER B CA 1
ATOM 1677 C C . SER B 1 50 ? -1.553 28.422 7.32 1 96.25 50 SER B C 1
ATOM 1679 O O . SER B 1 50 ? -0.513 28.266 6.68 1 96.25 50 SER B O 1
ATOM 1681 N N . ARG B 1 51 ? -1.608 28.188 8.648 1 96.25 51 ARG B N 1
ATOM 1682 C CA . ARG B 1 51 ? -0.448 27.719 9.406 1 96.25 51 ARG B CA 1
ATOM 1683 C C . ARG B 1 51 ? -0.127 26.266 9.102 1 96.25 51 ARG B C 1
ATOM 1685 O O . ARG B 1 51 ? 1.042 25.891 8.977 1 96.25 51 ARG B O 1
ATOM 1692 N N . ARG B 1 52 ? -1.168 25.422 8.984 1 97.81 52 ARG B N 1
ATOM 1693 C CA . ARG B 1 52 ? -0.957 24.031 8.594 1 97.81 52 ARG B CA 1
ATOM 1694 C C . ARG B 1 52 ? -0.223 23.938 7.262 1 97.81 52 ARG B C 1
ATOM 1696 O O . ARG B 1 52 ? 0.733 23.172 7.129 1 97.81 52 ARG B O 1
ATOM 1703 N N . GLN B 1 53 ? -0.685 24.75 6.34 1 98.25 53 GLN B N 1
ATOM 1704 C CA . GLN B 1 53 ? -0.094 24.734 5.008 1 98.25 53 GLN B CA 1
ATOM 1705 C C . GLN B 1 53 ? 1.364 25.188 5.047 1 98.25 53 GLN B C 1
ATOM 1707 O O . GLN B 1 53 ? 2.232 24.547 4.453 1 98.25 53 GLN B O 1
ATOM 1712 N N . ALA B 1 54 ? 1.625 26.281 5.688 1 98.38 54 ALA B N 1
ATOM 1713 C CA . ALA B 1 54 ? 2.979 26.828 5.77 1 98.38 54 ALA B CA 1
ATOM 1714 C C . ALA B 1 54 ? 3.932 25.828 6.422 1 98.38 54 ALA B C 1
ATOM 1716 O O . ALA B 1 54 ? 5.055 25.625 5.949 1 98.38 54 ALA B O 1
ATOM 1717 N N . LEU B 1 55 ? 3.488 25.219 7.539 1 98.5 55 LEU B N 1
ATOM 1718 C CA . LEU B 1 55 ? 4.312 24.25 8.242 1 98.5 55 LEU B CA 1
ATOM 1719 C C . LEU B 1 55 ? 4.605 23.047 7.352 1 98.5 55 LEU B C 1
ATOM 1721 O O . LEU B 1 55 ? 5.746 22.578 7.273 1 98.5 55 LEU B O 1
ATOM 1725 N N . LEU B 1 56 ? 3.557 22.531 6.676 1 98.75 56 LEU B N 1
ATOM 1726 C CA . LEU B 1 56 ? 3.725 21.359 5.816 1 98.75 56 LEU B CA 1
ATOM 1727 C C . LEU B 1 56 ? 4.672 21.672 4.664 1 98.75 56 LEU B C 1
ATOM 1729 O O . LEU B 1 56 ? 5.535 20.859 4.332 1 98.75 56 LEU B O 1
ATOM 1733 N N . GLU B 1 57 ? 4.543 22.844 4.082 1 98.81 57 GLU B N 1
ATOM 1734 C CA . GLU B 1 57 ? 5.438 23.266 3.006 1 98.81 57 GLU B CA 1
ATOM 1735 C C . GLU B 1 57 ? 6.883 23.328 3.484 1 98.81 57 GLU B C 1
ATOM 1737 O O . GLU B 1 57 ? 7.797 22.906 2.773 1 98.81 57 GLU B O 1
ATOM 1742 N N . GLU B 1 58 ? 7.047 23.891 4.621 1 98.69 58 GLU B N 1
ATOM 1743 C CA . GLU B 1 58 ? 8.391 23.969 5.184 1 98.69 58 GLU B CA 1
ATOM 1744 C C . GLU B 1 58 ? 8.961 22.578 5.441 1 98.69 58 GLU B C 1
ATOM 1746 O O . GLU B 1 58 ? 10.141 22.328 5.18 1 98.69 58 GLU B O 1
ATOM 1751 N N . VAL B 1 59 ? 8.141 21.703 5.977 1 98.5 59 VAL B N 1
ATOM 1752 C CA . VAL B 1 59 ? 8.539 20.359 6.371 1 98.5 59 VAL B CA 1
ATOM 1753 C C . VAL B 1 59 ? 8.984 19.562 5.141 1 98.5 59 VAL B C 1
ATOM 1755 O O . VAL B 1 59 ? 9.898 18.734 5.219 1 98.5 59 VAL B O 1
ATOM 1758 N N . VAL B 1 60 ? 8.391 19.828 3.932 1 98.69 60 VAL B N 1
ATOM 1759 C CA . VAL B 1 60 ? 8.672 19.016 2.764 1 98.69 60 VAL B CA 1
ATOM 1760 C C . VAL B 1 60 ? 9.516 19.797 1.766 1 98.69 60 VAL B C 1
ATOM 1762 O O . VAL B 1 60 ? 9.633 19.422 0.6 1 98.69 60 VAL B O 1
ATOM 1765 N N . LYS B 1 61 ? 10.094 20.859 2.174 1 98.25 61 LYS B N 1
ATOM 1766 C CA . LYS B 1 61 ? 10.758 21.797 1.279 1 98.25 61 LYS B CA 1
ATOM 1767 C C . LYS B 1 61 ? 11.93 21.156 0.559 1 98.25 61 LYS B C 1
ATOM 1769 O O . LYS B 1 61 ? 12.289 21.547 -0.548 1 98.25 61 LYS B O 1
ATOM 1774 N N . ASP B 1 62 ? 12.516 20.109 1.107 1 98 62 ASP B N 1
ATOM 1775 C CA . ASP B 1 62 ? 13.711 19.484 0.541 1 98 62 ASP B CA 1
ATOM 1776 C C . ASP B 1 62 ? 13.336 18.328 -0.382 1 98 62 ASP B C 1
ATOM 1778 O O . ASP B 1 62 ? 14.211 17.609 -0.869 1 98 62 ASP B O 1
ATOM 1782 N N . LEU B 1 63 ? 12.094 18.125 -0.655 1 98.19 63 LEU B N 1
ATOM 1783 C CA . LEU B 1 63 ? 11.594 17.109 -1.577 1 98.19 63 LEU B CA 1
ATOM 1784 C C . LEU B 1 63 ? 11.102 17.75 -2.873 1 98.19 63 LEU B C 1
ATOM 1786 O O . LEU B 1 63 ? 9.969 18.219 -2.941 1 98.19 63 LEU B O 1
ATOM 1790 N N . PRO B 1 64 ? 11.898 17.672 -3.854 1 97.5 64 PRO B N 1
ATOM 1791 C CA . PRO B 1 64 ? 11.641 18.469 -5.051 1 97.5 64 PRO B CA 1
ATOM 1792 C C . PRO B 1 64 ? 10.391 18.016 -5.805 1 97.5 64 PRO B C 1
ATOM 1794 O O . PRO B 1 64 ? 9.812 18.797 -6.562 1 97.5 64 PRO B O 1
ATOM 1797 N N . ASN B 1 65 ? 10.031 16.781 -5.629 1 97.81 65 ASN B N 1
ATOM 1798 C CA . ASN B 1 65 ? 8.875 16.297 -6.379 1 97.81 65 ASN B CA 1
ATOM 1799 C C . ASN B 1 65 ? 7.617 16.266 -5.52 1 97.81 65 ASN B C 1
ATOM 1801 O O . ASN B 1 65 ? 6.68 15.523 -5.816 1 97.81 65 ASN B O 1
ATOM 1805 N N . VAL B 1 66 ? 7.602 16.969 -4.402 1 98.69 66 VAL B N 1
ATOM 1806 C CA . VAL B 1 66 ? 6.449 17.031 -3.512 1 98.69 66 VAL B CA 1
ATOM 1807 C C . VAL B 1 66 ? 5.852 18.438 -3.523 1 98.69 66 VAL B C 1
ATOM 1809 O O . VAL B 1 66 ? 6.578 19.422 -3.422 1 98.69 66 VAL B O 1
ATOM 1812 N N . SER B 1 67 ? 4.539 18.531 -3.674 1 98.69 67 SER B N 1
ATOM 1813 C CA . SER B 1 67 ? 3.812 19.797 -3.627 1 98.69 67 SER B CA 1
ATOM 1814 C C . SER B 1 67 ? 2.645 19.734 -2.648 1 98.69 67 SER B C 1
ATOM 1816 O O . SER B 1 67 ? 1.945 18.719 -2.578 1 98.69 67 SER B O 1
ATOM 1818 N N . VAL B 1 68 ? 2.418 20.828 -1.969 1 98.81 68 VAL B N 1
ATOM 1819 C CA . VAL B 1 68 ? 1.327 20.906 -1.002 1 98.81 68 VAL B CA 1
ATOM 1820 C C . VAL B 1 68 ? 0.122 21.594 -1.635 1 98.81 68 VAL B C 1
ATOM 1822 O O . VAL B 1 68 ? 0.267 22.625 -2.293 1 98.81 68 VAL B O 1
ATOM 1825 N N . ILE B 1 69 ? -1.052 21.062 -1.443 1 98.5 69 ILE B N 1
ATOM 1826 C CA . ILE B 1 69 ? -2.293 21.656 -1.912 1 98.5 69 ILE B CA 1
ATOM 1827 C C . ILE B 1 69 ? -3.34 21.625 -0.801 1 98.5 69 ILE B C 1
ATOM 1829 O O . ILE B 1 69 ? -3.162 20.922 0.201 1 98.5 69 ILE B O 1
ATOM 1833 N N . THR B 1 70 ? -4.359 22.375 -0.935 1 97.62 70 THR B N 1
ATOM 1834 C CA . THR B 1 70 ? -5.48 22.359 -0.001 1 97.62 70 THR B CA 1
ATOM 1835 C C . THR B 1 70 ? -6.793 22.094 -0.734 1 97.62 70 THR B C 1
ATOM 1837 O O . THR B 1 70 ? -6.918 22.406 -1.921 1 97.62 70 THR B O 1
ATOM 1840 N N . SER B 1 71 ? -7.66 21.484 -0.093 1 96.12 71 SER B N 1
ATOM 1841 C CA . SER B 1 71 ? -9.008 21.25 -0.613 1 96.12 71 SER B CA 1
ATOM 1842 C C . SER B 1 71 ? -10.031 21.188 0.513 1 96.12 71 SER B C 1
ATOM 1844 O O . SER B 1 71 ? -9.742 20.703 1.604 1 96.12 71 SER B O 1
ATOM 1846 N N . HIS B 1 72 ? -11.164 21.75 0.217 1 93.19 72 HIS B N 1
ATOM 1847 C CA . HIS B 1 72 ? -12.242 21.703 1.2 1 93.19 72 HIS B CA 1
ATOM 1848 C C . HIS B 1 72 ? -13.484 21.016 0.631 1 93.19 72 HIS B C 1
ATOM 1850 O O . HIS B 1 72 ? -13.812 21.203 -0.543 1 93.19 72 HIS B O 1
ATOM 1856 N N . ASP B 1 73 ? -14 20.156 1.447 1 90.81 73 ASP B N 1
ATOM 1857 C CA . ASP B 1 73 ? -15.32 19.594 1.198 1 90.81 73 ASP B CA 1
ATOM 1858 C C . ASP B 1 73 ? -15.352 18.812 -0.117 1 90.81 73 ASP B C 1
ATOM 1860 O O . ASP B 1 73 ? -16.297 18.938 -0.896 1 90.81 73 ASP B O 1
ATOM 1864 N N . GLN B 1 74 ? -14.281 18.188 -0.489 1 91.81 74 GLN B N 1
ATOM 1865 C CA . GLN B 1 74 ? -14.195 17.344 -1.669 1 91.81 74 GLN B CA 1
ATOM 1866 C C . GLN B 1 74 ? -13.68 15.945 -1.305 1 91.81 74 GLN B C 1
ATOM 1868 O O . GLN B 1 74 ? -12.875 15.797 -0.379 1 91.81 74 GLN B O 1
ATOM 1873 N N . LEU B 1 75 ? -14.148 15 -2.16 1 90.19 75 LEU B N 1
ATOM 1874 C CA . LEU B 1 75 ? -13.641 13.641 -2.004 1 90.19 75 LEU B CA 1
ATOM 1875 C C . LEU B 1 75 ? -12.203 13.531 -2.521 1 90.19 75 LEU B C 1
ATOM 1877 O O . LEU B 1 75 ? -11.852 14.164 -3.521 1 90.19 75 LEU B O 1
ATOM 1881 N N . ALA B 1 76 ? -11.406 12.719 -1.87 1 91.06 76 ALA B N 1
ATOM 1882 C CA . ALA B 1 76 ? -10.023 12.508 -2.287 1 91.06 76 ALA B CA 1
ATOM 1883 C C . ALA B 1 76 ? -9.953 12.078 -3.748 1 91.06 76 ALA B C 1
ATOM 1885 O O . ALA B 1 76 ? -9.062 12.508 -4.484 1 91.06 76 ALA B O 1
ATOM 1886 N N . VAL B 1 77 ? -10.914 11.32 -4.191 1 93.25 77 VAL B N 1
ATOM 1887 C CA . VAL B 1 77 ? -10.945 10.805 -5.555 1 93.25 77 VAL B CA 1
ATOM 1888 C C . VAL B 1 77 ? -11.141 11.961 -6.539 1 93.25 77 VAL B C 1
ATOM 1890 O O . VAL B 1 77 ? -10.531 11.984 -7.609 1 93.25 77 VAL B O 1
ATOM 1893 N N . THR B 1 78 ? -12 12.852 -6.18 1 94.06 78 THR B N 1
ATOM 1894 C CA . THR B 1 78 ? -12.273 14.008 -7.027 1 94.06 78 THR B CA 1
ATOM 1895 C C . THR B 1 78 ? -11.031 14.898 -7.141 1 94.06 78 THR B C 1
ATOM 1897 O O . THR B 1 78 ? -10.656 15.312 -8.234 1 94.06 78 THR B O 1
ATOM 1900 N N . VAL B 1 79 ? -10.422 15.148 -6.027 1 96.12 79 VAL B N 1
ATOM 1901 C CA . VAL B 1 79 ? -9.219 15.969 -6.016 1 96.12 79 VAL B CA 1
ATOM 1902 C C . VAL B 1 79 ? -8.125 15.289 -6.84 1 96.12 79 VAL B C 1
ATOM 1904 O O . VAL B 1 79 ? -7.438 15.945 -7.629 1 96.12 79 VAL B O 1
ATOM 1907 N N . ALA B 1 80 ? -7.941 13.992 -6.68 1 96.19 80 ALA B N 1
ATOM 1908 C CA . ALA B 1 80 ? -6.945 13.234 -7.434 1 96.19 80 ALA B CA 1
ATOM 1909 C C . ALA B 1 80 ? -7.172 13.375 -8.938 1 96.19 80 ALA B C 1
ATOM 1911 O O . ALA B 1 80 ? -6.23 13.633 -9.688 1 96.19 80 ALA B O 1
ATOM 1912 N N . LYS B 1 81 ? -8.375 13.234 -9.328 1 93.88 81 LYS B N 1
ATOM 1913 C CA . LYS B 1 81 ? -8.727 13.352 -10.742 1 93.88 81 LYS B CA 1
ATOM 1914 C C . LYS B 1 81 ? -8.383 14.734 -11.273 1 93.88 81 LYS B C 1
ATOM 1916 O O . LYS B 1 81 ? -7.801 14.867 -12.352 1 93.88 81 LYS B O 1
ATOM 1921 N N . ASP B 1 82 ? -8.766 15.742 -10.523 1 95.69 82 ASP B N 1
ATOM 1922 C CA . ASP B 1 82 ? -8.508 17.125 -10.93 1 95.69 82 ASP B CA 1
ATOM 1923 C C . ASP B 1 82 ? -7.016 17.375 -11.086 1 95.69 82 ASP B C 1
ATOM 1925 O O . ASP B 1 82 ? -6.605 18.188 -11.93 1 95.69 82 ASP B O 1
ATOM 1929 N N . LEU B 1 83 ? -6.219 16.672 -10.32 1 96.12 83 LEU B N 1
ATOM 1930 C CA . LEU B 1 83 ? -4.773 16.859 -10.336 1 96.12 83 LEU B CA 1
ATOM 1931 C C . LEU B 1 83 ? -4.121 15.977 -11.391 1 96.12 83 LEU B C 1
ATOM 1933 O O . LEU B 1 83 ? -2.922 16.094 -11.648 1 96.12 83 LEU B O 1
ATOM 1937 N N . GLY B 1 84 ? -4.887 15.055 -11.945 1 95.31 84 GLY B N 1
ATOM 1938 C CA . GLY B 1 84 ? -4.324 14.062 -12.852 1 95.31 84 GLY B CA 1
ATOM 1939 C C . GLY B 1 84 ? -3.549 12.977 -12.141 1 95.31 84 GLY B C 1
ATOM 1940 O O . GLY B 1 84 ? -2.662 12.352 -12.734 1 95.31 84 GLY B O 1
ATOM 1941 N N . ALA B 1 85 ? -3.832 12.805 -10.883 1 96.19 85 ALA B N 1
ATOM 1942 C CA . ALA B 1 85 ? -3.176 11.758 -10.102 1 96.19 85 ALA B CA 1
ATOM 1943 C C . ALA B 1 85 ? -3.758 10.383 -10.43 1 96.19 85 ALA B C 1
ATOM 1945 O O . ALA B 1 85 ? -4.969 10.242 -10.609 1 96.19 85 ALA B O 1
ATOM 1946 N N . SER B 1 86 ? -2.877 9.422 -10.5 1 95.56 86 SER B N 1
ATOM 1947 C CA . SER B 1 86 ? -3.32 8.055 -10.766 1 95.56 86 SER B CA 1
ATOM 1948 C C . SER B 1 86 ? -3.111 7.16 -9.547 1 95.56 86 SER B C 1
ATOM 1950 O O . SER B 1 86 ? -3.473 5.98 -9.57 1 95.56 86 SER B O 1
ATOM 1952 N N . VAL B 1 87 ? -2.594 7.73 -8.484 1 97 87 VAL B N 1
ATOM 1953 C CA . VAL B 1 87 ? -2.301 6.934 -7.297 1 97 87 VAL B CA 1
ATOM 1954 C C . VAL B 1 87 ? -2.725 7.699 -6.047 1 97 87 VAL B C 1
ATOM 1956 O O . VAL B 1 87 ? -2.373 8.867 -5.875 1 97 87 VAL B O 1
ATOM 1959 N N . LEU B 1 88 ? -3.521 7.074 -5.27 1 97 88 LEU B N 1
ATOM 1960 C CA . LEU B 1 88 ? -3.795 7.539 -3.912 1 97 88 LEU B CA 1
ATOM 1961 C C . LEU B 1 88 ? -2.9 6.828 -2.902 1 97 88 LEU B C 1
ATOM 1963 O O . LEU B 1 88 ? -2.779 5.602 -2.93 1 97 88 LEU B O 1
ATOM 1967 N N . VAL B 1 89 ? -2.199 7.59 -2.033 1 98.12 89 VAL B N 1
ATOM 1968 C CA . VAL B 1 89 ? -1.322 7.02 -1.016 1 98.12 89 VAL B CA 1
ATOM 1969 C C . VAL B 1 89 ? -1.992 7.109 0.353 1 98.12 89 VAL B C 1
ATOM 1971 O O . VAL B 1 89 ? -2.512 8.164 0.729 1 98.12 89 VAL B O 1
ATOM 1974 N N . ARG B 1 90 ? -1.996 6 1.034 1 97.62 90 ARG B N 1
ATOM 1975 C CA . ARG B 1 90 ? -2.531 5.941 2.391 1 97.62 90 ARG B CA 1
ATOM 1976 C C . ARG B 1 90 ? -1.567 5.223 3.33 1 97.62 90 ARG B C 1
ATOM 1978 O O . ARG B 1 90 ? -0.791 4.371 2.896 1 97.62 90 ARG B O 1
ATOM 1985 N N . GLY B 1 91 ? -1.604 5.641 4.559 1 97.12 91 GLY B N 1
ATOM 1986 C CA . GLY B 1 91 ? -0.81 4.98 5.582 1 97.12 91 GLY B CA 1
ATOM 1987 C C . GLY B 1 91 ? -1.613 4.016 6.434 1 97.12 91 GLY B C 1
ATOM 1988 O O . GLY B 1 91 ? -2.799 4.242 6.688 1 97.12 91 GLY B O 1
ATOM 1989 N N . LEU B 1 92 ? -0.905 2.971 6.863 1 96.75 92 LEU B N 1
ATOM 1990 C CA . LEU B 1 92 ? -1.488 2.02 7.801 1 96.75 92 LEU B CA 1
ATOM 1991 C C . LEU B 1 92 ? -0.626 1.895 9.055 1 96.75 92 LEU B C 1
ATOM 1993 O O . LEU B 1 92 ? 0.573 1.622 8.961 1 96.75 92 LEU B O 1
ATOM 1997 N N . ARG B 1 93 ? -1.226 2.033 10.258 1 93 93 ARG B N 1
ATOM 1998 C CA . ARG B 1 93 ? -0.509 1.852 11.516 1 93 93 ARG B CA 1
ATOM 1999 C C . ARG B 1 93 ? -0.829 0.496 12.141 1 93 93 ARG B C 1
ATOM 2001 O O . ARG B 1 93 ? 0.003 -0.084 12.836 1 93 93 ARG B O 1
ATOM 2008 N N . ASN B 1 94 ? -2.084 0.014 11.859 1 92.5 94 ASN B N 1
ATOM 2009 C CA . ASN B 1 94 ? -2.564 -1.199 12.508 1 92.5 94 ASN B CA 1
ATOM 2010 C C . ASN B 1 94 ? -3.777 -1.779 11.789 1 92.5 94 ASN B C 1
ATOM 2012 O O . ASN B 1 94 ? -4.148 -1.306 10.711 1 92.5 94 ASN B O 1
ATOM 2016 N N . GLY B 1 95 ? -4.266 -2.859 12.414 1 93.06 95 GLY B N 1
ATOM 2017 C CA . GLY B 1 95 ? -5.402 -3.527 11.812 1 93.06 95 GLY B CA 1
ATOM 2018 C C . GLY B 1 95 ? -6.652 -2.664 11.773 1 93.06 95 GLY B C 1
ATOM 2019 O O . GLY B 1 95 ? -7.469 -2.787 10.859 1 93.06 95 GLY B O 1
ATOM 2020 N N . GLN B 1 96 ? -6.824 -1.88 12.742 1 92.69 96 GLN B N 1
ATOM 2021 C CA . GLN B 1 96 ? -7.965 -0.968 12.758 1 92.69 96 GLN B CA 1
ATOM 2022 C C . GLN B 1 96 ? -7.914 -0.001 11.578 1 92.69 96 GLN B C 1
ATOM 2024 O O . GLN B 1 96 ? -8.93 0.229 10.914 1 92.69 96 GLN B O 1
ATOM 2029 N N . ASP B 1 97 ? -6.746 0.565 11.305 1 94.06 97 ASP B N 1
ATOM 2030 C CA . ASP B 1 97 ? -6.582 1.411 10.125 1 94.06 97 ASP B CA 1
ATOM 2031 C C . ASP B 1 97 ? -6.961 0.656 8.852 1 94.06 97 ASP B C 1
ATOM 2033 O O . ASP B 1 97 ? -7.641 1.2 7.984 1 94.06 97 ASP B O 1
ATOM 2037 N N . LEU B 1 98 ? -6.492 -0.584 8.766 1 95.25 98 LEU B N 1
ATOM 2038 C CA . LEU B 1 98 ? -6.746 -1.392 7.574 1 95.25 98 LEU B CA 1
ATOM 2039 C C . LEU B 1 98 ? -8.25 -1.554 7.344 1 95.25 98 LEU B C 1
ATOM 2041 O O . LEU B 1 98 ? -8.727 -1.392 6.219 1 95.25 98 LEU B O 1
ATOM 2045 N N . THR B 1 99 ? -8.945 -1.884 8.383 1 93.5 99 THR B N 1
ATOM 2046 C CA . THR B 1 99 ? -10.383 -2.078 8.289 1 93.5 99 THR B CA 1
ATOM 2047 C C . THR B 1 99 ? -11.07 -0.802 7.812 1 93.5 99 THR B C 1
ATOM 2049 O O . THR B 1 99 ? -11.945 -0.846 6.941 1 93.5 99 THR B O 1
ATOM 2052 N N . TYR B 1 100 ? -10.695 0.27 8.406 1 92.38 100 TYR B N 1
ATOM 2053 C CA . TYR B 1 100 ? -11.258 1.561 8.023 1 92.38 100 TYR B CA 1
ATOM 2054 C C . TYR B 1 100 ? -10.977 1.872 6.562 1 92.38 100 TYR B C 1
ATOM 2056 O O . TYR B 1 100 ? -11.891 2.215 5.805 1 92.38 100 TYR B O 1
ATOM 2064 N N . GLU B 1 101 ? -9.766 1.722 6.109 1 93.38 101 GLU B N 1
ATOM 2065 C CA . GLU B 1 101 ? -9.359 2.031 4.742 1 93.38 101 GLU B CA 1
ATOM 2066 C C . GLU B 1 101 ? -10.047 1.106 3.742 1 93.38 101 GLU B C 1
ATOM 2068 O O . GLU B 1 101 ? -10.391 1.528 2.639 1 93.38 101 GLU B O 1
ATOM 2073 N N . ALA B 1 102 ? -10.148 -0.124 4.086 1 92 102 ALA B N 1
ATOM 2074 C CA . ALA B 1 102 ? -10.766 -1.113 3.209 1 92 102 ALA B CA 1
ATOM 2075 C C . ALA B 1 102 ? -12.188 -0.705 2.84 1 92 102 ALA B C 1
ATOM 2077 O O . ALA B 1 102 ? -12.633 -0.91 1.706 1 92 102 ALA B O 1
ATOM 2078 N N . SER B 1 103 ? -12.938 -0.167 3.793 1 89.31 103 SER B N 1
ATOM 2079 C CA . SER B 1 103 ? -14.32 0.247 3.559 1 89.31 103 SER B CA 1
ATOM 2080 C C . SER B 1 103 ? -14.398 1.355 2.514 1 89.31 103 SER B C 1
ATOM 2082 O O . SER B 1 103 ? -15.359 1.429 1.747 1 89.31 103 SER B O 1
ATOM 2084 N N . MET B 1 104 ? -13.367 2.162 2.451 1 88.75 104 MET B N 1
ATOM 2085 C CA . MET B 1 104 ? -13.344 3.295 1.531 1 88.75 104 MET B CA 1
ATOM 2086 C C . MET B 1 104 ? -12.711 2.902 0.199 1 88.75 104 MET B C 1
ATOM 2088 O O . MET B 1 104 ? -13.078 3.439 -0.848 1 88.75 104 MET B O 1
ATOM 2092 N N . ASP B 1 105 ? -11.781 1.996 0.321 1 89.75 105 ASP B N 1
ATOM 2093 C CA . ASP B 1 105 ? -11.031 1.565 -0.853 1 89.75 105 ASP B CA 1
ATOM 2094 C C . ASP B 1 105 ? -11.961 1.024 -1.935 1 89.75 105 ASP B C 1
ATOM 2096 O O . ASP B 1 105 ? -11.805 1.349 -3.113 1 89.75 105 ASP B O 1
ATOM 2100 N N . HIS B 1 106 ? -12.906 0.28 -1.501 1 82.75 106 HIS B N 1
ATOM 2101 C CA . HIS B 1 106 ? -13.859 -0.314 -2.432 1 82.75 106 HIS B CA 1
ATOM 2102 C C . HIS B 1 106 ? -14.656 0.759 -3.158 1 82.75 106 HIS B C 1
ATOM 2104 O O . HIS B 1 106 ? -14.828 0.694 -4.379 1 82.75 106 HIS B O 1
ATOM 2110 N N . PHE B 1 107 ? -15.023 1.749 -2.453 1 83.75 107 PHE B N 1
ATOM 2111 C CA . PHE B 1 107 ? -15.781 2.852 -3.025 1 83.75 107 PHE B CA 1
ATOM 2112 C C . PHE B 1 107 ? -14.93 3.654 -3.998 1 83.75 107 PHE B C 1
ATOM 2114 O O . PHE B 1 107 ? -15.391 4.023 -5.082 1 83.75 107 PHE B O 1
ATOM 2121 N N . ASN B 1 108 ? -13.672 3.869 -3.623 1 85.94 108 ASN B N 1
ATOM 2122 C CA . ASN B 1 108 ? -12.766 4.613 -4.488 1 85.94 108 ASN B CA 1
ATOM 2123 C C . ASN B 1 108 ? -12.555 3.91 -5.824 1 85.94 108 ASN B C 1
ATOM 2125 O O . ASN B 1 108 ? -12.555 4.551 -6.875 1 85.94 108 ASN B O 1
ATOM 2129 N N . GLN B 1 109 ? -12.406 2.668 -5.738 1 83.56 109 GLN B N 1
ATOM 2130 C CA . GLN B 1 109 ? -12.18 1.889 -6.949 1 83.56 109 GLN B CA 1
ATOM 2131 C C . GLN B 1 109 ? -13.391 1.93 -7.871 1 83.56 109 GLN B C 1
ATOM 2133 O O . GLN B 1 109 ? -13.25 1.972 -9.094 1 83.56 109 GLN B O 1
ATOM 2138 N N . ASP B 1 110 ? -14.531 1.934 -7.312 1 84.62 110 ASP B N 1
ATOM 2139 C CA . ASP B 1 110 ? -15.766 2.008 -8.102 1 84.62 110 ASP B CA 1
ATOM 2140 C C . ASP B 1 110 ? -15.922 3.383 -8.742 1 84.62 110 ASP B C 1
ATOM 2142 O O . ASP B 1 110 ? -16.391 3.492 -9.875 1 84.62 110 ASP B O 1
ATOM 2146 N N . LEU B 1 111 ? -15.523 4.383 -8.039 1 86 111 LEU B N 1
ATOM 2147 C CA . LEU B 1 111 ? -15.719 5.766 -8.461 1 86 111 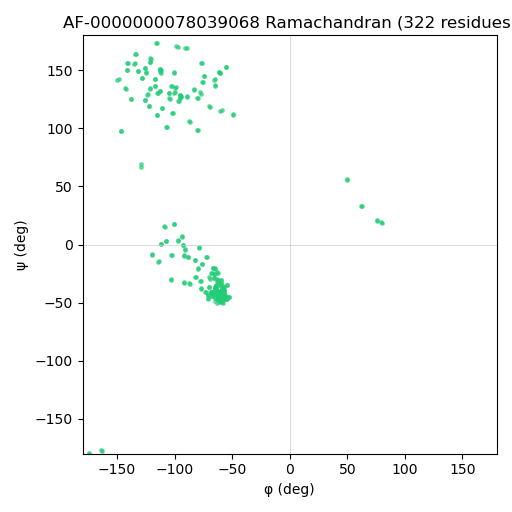LEU B CA 1
ATOM 2148 C C . LEU B 1 111 ? -14.648 6.188 -9.461 1 86 111 LEU B C 1
ATOM 2150 O O . LEU B 1 111 ? -14.867 7.102 -10.258 1 86 111 LEU B O 1
ATOM 2154 N N . ALA B 1 112 ? -13.484 5.57 -9.367 1 88.19 112 ALA B N 1
ATOM 2155 C CA . ALA B 1 112 ? -12.359 5.957 -10.219 1 88.19 112 ALA B CA 1
ATOM 2156 C C . ALA B 1 112 ? -11.5 4.746 -10.57 1 88.19 112 ALA B C 1
ATOM 2158 O O . ALA B 1 112 ? -10.508 4.469 -9.898 1 88.19 112 ALA B O 1
ATOM 2159 N N . GLN B 1 113 ? -11.703 4.195 -11.688 1 84.44 113 GLN B N 1
ATOM 2160 C CA . GLN B 1 113 ? -11.055 2.947 -12.07 1 84.44 113 GLN B CA 1
ATOM 2161 C C . GLN B 1 113 ? -9.594 3.182 -12.461 1 84.44 113 GLN B C 1
ATOM 2163 O O . GLN B 1 113 ? -8.781 2.254 -12.438 1 84.44 113 GLN B O 1
ATOM 2168 N N . ASP B 1 114 ? -9.328 4.457 -12.711 1 88.31 114 ASP B N 1
ATOM 2169 C CA . ASP B 1 114 ? -7.973 4.773 -13.156 1 88.31 114 ASP B CA 1
ATOM 2170 C C . ASP B 1 114 ? -7.105 5.242 -11.992 1 88.31 114 ASP B C 1
ATOM 2172 O O . ASP B 1 114 ? -5.961 5.648 -12.188 1 88.31 114 ASP B O 1
ATOM 2176 N N . LEU B 1 115 ? -7.699 5.211 -10.797 1 93.56 115 LEU B N 1
ATOM 2177 C CA . LEU B 1 115 ? -6.992 5.609 -9.586 1 93.56 115 LEU B CA 1
ATOM 2178 C C . LEU B 1 115 ? -6.73 4.402 -8.688 1 93.56 115 LEU B C 1
ATOM 2180 O O . LEU B 1 115 ? -7.664 3.723 -8.266 1 93.56 115 LEU B O 1
ATOM 2184 N N . GLU B 1 116 ? -5.48 4.152 -8.5 1 95.5 116 GLU B N 1
ATOM 2185 C CA . GLU B 1 116 ? -5.117 3.051 -7.613 1 95.5 116 GLU B CA 1
ATOM 2186 C C . GLU B 1 116 ? -4.664 3.562 -6.25 1 95.5 116 GLU B C 1
ATOM 2188 O O . GLU B 1 116 ? -3.924 4.543 -6.164 1 95.5 116 GLU B O 1
ATOM 2193 N N . THR B 1 117 ? -5.172 2.865 -5.219 1 96.5 117 THR B N 1
ATOM 2194 C CA . THR B 1 117 ? -4.715 3.195 -3.873 1 96.5 117 THR B CA 1
ATOM 2195 C C . THR B 1 117 ? -3.572 2.275 -3.449 1 96.5 117 THR B C 1
ATOM 2197 O O . THR B 1 117 ? -3.693 1.051 -3.527 1 96.5 117 THR B O 1
ATOM 2200 N N . ILE B 1 118 ? -2.465 2.904 -3.031 1 97.88 118 ILE B N 1
ATOM 2201 C CA . ILE B 1 118 ? -1.385 2.125 -2.434 1 97.88 118 ILE B CA 1
ATOM 2202 C C . ILE B 1 118 ? -1.259 2.471 -0.951 1 97.88 118 ILE B C 1
ATOM 2204 O O . ILE B 1 118 ? -1.547 3.6 -0.543 1 97.88 118 ILE B O 1
ATOM 2208 N N . TYR B 1 119 ? -0.807 1.48 -0.231 1 98.12 119 TYR B N 1
ATOM 2209 C CA . TYR B 1 119 ? -0.658 1.646 1.211 1 98.12 119 TYR B CA 1
ATOM 2210 C C . TYR B 1 119 ? 0.801 1.508 1.628 1 98.12 119 TYR B C 1
ATOM 2212 O O . TYR B 1 119 ? 1.528 0.666 1.096 1 98.12 119 TYR B O 1
ATOM 2220 N N . LEU B 1 120 ? 1.181 2.299 2.562 1 97.62 120 LEU B N 1
ATOM 2221 C CA . LEU B 1 120 ? 2.475 2.189 3.229 1 97.62 120 LEU B CA 1
ATOM 2222 C C . LEU B 1 120 ? 2.297 1.888 4.715 1 97.62 120 LEU B C 1
ATOM 2224 O O . LEU B 1 120 ? 1.468 2.508 5.383 1 97.62 120 LEU B O 1
ATOM 2228 N N . LEU B 1 121 ? 3.086 0.989 5.191 1 96.56 121 LEU B N 1
ATOM 2229 C CA . LEU B 1 121 ? 3.055 0.695 6.617 1 96.56 121 LEU B CA 1
ATOM 2230 C C . LEU B 1 121 ? 3.908 1.691 7.398 1 96.56 121 LEU B C 1
ATOM 2232 O O . LEU B 1 121 ? 5.047 1.971 7.016 1 96.56 121 LEU B O 1
ATOM 2236 N N . ALA B 1 122 ? 3.305 2.146 8.438 1 95.5 122 ALA B N 1
ATOM 2237 C CA . ALA B 1 122 ? 4.09 3.012 9.312 1 95.5 122 ALA B CA 1
ATOM 2238 C C . ALA B 1 122 ? 5.23 2.24 9.969 1 95.5 122 ALA B C 1
ATOM 2240 O O . ALA B 1 122 ? 5.062 1.085 10.367 1 95.5 122 ALA B O 1
ATOM 2241 N N . LYS B 1 123 ? 6.387 2.881 10.109 1 93.5 123 LYS B N 1
ATOM 2242 C CA . LYS B 1 123 ? 7.465 2.275 10.891 1 93.5 123 LYS B CA 1
ATOM 2243 C C . LYS B 1 123 ? 7.031 2.041 12.336 1 93.5 123 LYS B C 1
ATOM 2245 O O . LYS B 1 123 ? 6.305 2.852 12.914 1 93.5 123 LYS B O 1
ATOM 2250 N N . PRO B 1 124 ? 7.562 1.014 12.891 1 91.31 124 PRO B N 1
ATOM 2251 C CA . PRO B 1 124 ? 7.141 0.679 14.25 1 91.31 124 PRO B CA 1
ATOM 2252 C C . PRO B 1 124 ? 7.387 1.816 15.242 1 91.31 124 PRO B C 1
ATOM 2254 O O . PRO B 1 124 ? 6.551 2.068 16.109 1 91.31 124 PRO B O 1
ATOM 2257 N N . ASP B 1 125 ? 8.453 2.523 15.148 1 92.81 125 ASP B N 1
ATOM 2258 C CA . ASP B 1 125 ? 8.812 3.572 16.094 1 92.81 125 ASP B CA 1
ATOM 2259 C C . ASP B 1 125 ? 8.039 4.855 15.82 1 92.81 125 ASP B C 1
ATOM 2261 O O . ASP B 1 125 ? 8.117 5.816 16.578 1 92.81 125 ASP B O 1
ATOM 2265 N N . LEU B 1 126 ? 7.203 4.828 14.75 1 94.75 126 LEU B N 1
ATOM 2266 C CA . LEU B 1 126 ? 6.414 6.004 14.398 1 94.75 126 LEU B CA 1
ATOM 2267 C C . LEU B 1 126 ? 4.922 5.695 14.445 1 94.75 126 LEU B C 1
ATOM 2269 O O . LEU B 1 126 ? 4.09 6.598 14.32 1 94.75 126 LEU B O 1
ATOM 2273 N N . SER B 1 127 ? 4.617 4.426 14.617 1 93.38 127 SER B N 1
ATOM 2274 C CA . SER B 1 127 ? 3.242 3.951 14.492 1 93.38 127 SER B CA 1
ATOM 2275 C C . SER B 1 127 ? 2.357 4.508 15.602 1 93.38 127 SER B C 1
ATOM 2277 O O . SER B 1 127 ? 1.136 4.574 15.453 1 93.38 127 SER B O 1
ATOM 2279 N N . TYR B 1 128 ? 2.939 4.961 16.719 1 92.88 128 TYR B N 1
ATOM 2280 C CA . TYR B 1 128 ? 2.152 5.457 17.828 1 92.88 128 TYR B CA 1
ATOM 2281 C C . TYR B 1 128 ? 1.937 6.961 17.734 1 92.88 128 TYR B C 1
ATOM 2283 O O . TYR B 1 128 ? 1.15 7.535 18.484 1 92.88 128 TYR B O 1
ATOM 2291 N N . ILE B 1 129 ? 2.621 7.594 16.812 1 95.69 129 ILE B N 1
ATOM 2292 C CA . ILE B 1 129 ? 2.521 9.039 16.672 1 95.69 129 ILE B CA 1
ATOM 2293 C C . ILE B 1 129 ? 1.254 9.398 15.898 1 95.69 129 ILE B C 1
ATOM 2295 O O . ILE B 1 129 ? 1.006 8.867 14.82 1 95.69 129 ILE B O 1
ATOM 2299 N N . ALA B 1 130 ? 0.457 10.242 16.469 1 95 130 ALA B N 1
ATOM 2300 C CA . ALA B 1 130 ? -0.755 10.781 15.852 1 95 130 ALA B CA 1
ATOM 2301 C C . ALA B 1 130 ? -0.942 12.25 16.203 1 95 130 ALA B C 1
ATOM 2303 O O . ALA B 1 130 ? -0.556 12.695 17.281 1 95 130 ALA B O 1
ATOM 2304 N N . SER B 1 131 ? -1.556 12.898 15.273 1 96.75 131 SER B N 1
ATOM 2305 C CA . SER B 1 131 ? -1.798 14.32 15.523 1 96.75 131 SER B CA 1
ATOM 2306 C C . SER B 1 131 ? -2.613 14.531 16.797 1 96.75 131 SER B C 1
ATOM 2308 O O . SER B 1 131 ? -2.371 15.477 17.547 1 96.75 131 SER B O 1
ATOM 2310 N N . SER B 1 132 ? -3.641 13.664 17 1 95.5 132 SER B N 1
ATOM 2311 C CA . SER B 1 132 ? -4.488 13.797 18.172 1 95.5 132 SER B CA 1
ATOM 2312 C C . SER B 1 132 ? -3.674 13.688 19.453 1 95.5 132 SER B C 1
ATOM 2314 O O . SER B 1 132 ? -3.902 14.43 20.422 1 95.5 132 SER B O 1
ATOM 2316 N N . ARG B 1 133 ? -2.721 12.867 19.5 1 94.81 133 ARG B N 1
ATOM 2317 C CA . ARG B 1 133 ? -1.857 12.695 20.656 1 94.81 133 ARG B CA 1
ATOM 2318 C C . ARG B 1 133 ? -0.931 13.898 20.828 1 94.81 133 ARG B C 1
ATOM 2320 O O . ARG B 1 133 ? -0.709 14.359 21.953 1 94.81 133 ARG B O 1
ATOM 2327 N N . VAL B 1 134 ? -0.387 14.344 19.766 1 97.12 134 VAL B N 1
ATOM 2328 C CA . VAL B 1 134 ? 0.479 15.516 19.812 1 97.12 134 VAL B CA 1
ATOM 2329 C C . VAL B 1 134 ? -0.286 16.703 20.391 1 97.12 134 VAL B C 1
ATOM 2331 O O . VAL B 1 134 ? 0.239 17.438 21.219 1 97.12 134 VAL B O 1
ATOM 2334 N N . ARG B 1 135 ? -1.518 16.891 19.953 1 96.44 135 ARG B N 1
ATOM 2335 C CA . ARG B 1 135 ? -2.348 17.969 20.484 1 96.44 135 ARG B CA 1
ATOM 2336 C C . ARG B 1 135 ? -2.543 17.812 21.984 1 96.44 135 ARG B C 1
ATOM 2338 O O . ARG B 1 135 ? -2.449 18.797 22.734 1 96.44 135 ARG B O 1
ATOM 2345 N N . GLU B 1 136 ? -2.805 16.609 22.375 1 95.38 136 GLU B N 1
ATOM 2346 C CA . GLU B 1 136 ? -2.998 16.312 23.797 1 95.38 136 GLU B CA 1
ATOM 2347 C C . GLU B 1 136 ? -1.742 16.641 24.594 1 95.38 136 GLU B C 1
ATOM 2349 O O . GLU B 1 136 ? -1.819 17.297 25.641 1 95.38 136 GLU B O 1
ATOM 2354 N N . LEU B 1 137 ? -0.653 16.188 24.141 1 95.12 137 LEU B N 1
ATOM 2355 C CA . LEU B 1 137 ? 0.62 16.422 24.812 1 95.12 137 LEU B CA 1
ATOM 2356 C C . LEU B 1 137 ? 0.923 17.922 24.875 1 95.12 137 LEU B C 1
ATOM 2358 O O . LEU B 1 137 ? 1.413 18.422 25.891 1 95.12 137 LEU B O 1
ATOM 2362 N N . THR B 1 138 ? 0.698 18.594 23.812 1 94.38 138 THR B N 1
ATOM 2363 C CA . THR B 1 138 ? 0.898 20.047 23.766 1 94.38 138 THR B CA 1
ATOM 2364 C C . THR B 1 138 ? 0.049 20.75 24.828 1 94.38 138 THR B C 1
ATOM 2366 O O . THR B 1 138 ? 0.521 21.656 25.5 1 94.38 138 THR B O 1
ATOM 2369 N N . HIS B 1 139 ? -1.187 20.297 24.938 1 92.69 139 HIS B N 1
ATOM 2370 C CA . HIS B 1 139 ? -2.117 20.859 25.906 1 92.69 139 HIS B CA 1
ATOM 2371 C C . HIS B 1 139 ? -1.569 20.75 27.328 1 92.69 139 HIS B C 1
ATOM 2373 O O . HIS B 1 139 ? -1.72 21.672 28.125 1 92.69 139 HIS B O 1
ATOM 2379 N N . PHE B 1 140 ? -0.89 19.703 27.609 1 93.12 140 PHE B N 1
ATOM 2380 C CA . PHE B 1 140 ? -0.399 19.453 28.953 1 93.12 140 PHE B CA 1
ATOM 2381 C C . PHE B 1 140 ? 1.01 20 29.141 1 93.12 140 PHE B C 1
ATOM 2383 O O . PHE B 1 140 ? 1.614 19.844 30.203 1 93.12 140 PHE B O 1
ATOM 2390 N N . GLY B 1 141 ? 1.536 20.562 28.125 1 92 141 GLY B N 1
ATOM 2391 C CA . GLY B 1 141 ? 2.848 21.188 28.203 1 92 141 GLY B CA 1
ATOM 2392 C C . GLY B 1 141 ? 3.988 20.188 28.141 1 92 141 GLY B C 1
ATOM 2393 O O . GLY B 1 141 ? 5.098 20.469 28.594 1 92 141 GLY B O 1
ATOM 2394 N N . ALA B 1 142 ? 3.674 19.047 27.656 1 93.31 142 ALA B N 1
ATOM 2395 C CA . ALA B 1 142 ? 4.699 18.016 27.516 1 93.31 142 ALA B CA 1
ATOM 2396 C C . ALA B 1 142 ? 5.609 18.297 26.312 1 93.31 142 ALA B C 1
ATOM 2398 O O . ALA B 1 142 ? 5.242 19.062 25.422 1 93.31 142 ALA B O 1
ATOM 2399 N N . ASP B 1 143 ? 6.77 17.781 26.359 1 94.94 143 ASP B N 1
ATOM 2400 C CA . ASP B 1 143 ? 7.703 17.922 25.25 1 94.94 143 ASP B CA 1
ATOM 2401 C C . ASP B 1 143 ? 7.25 17.109 24.047 1 94.94 143 ASP B C 1
ATOM 2403 O O . ASP B 1 143 ? 7.199 15.875 24.109 1 94.94 143 ASP B O 1
ATOM 2407 N N . ILE B 1 144 ? 6.996 17.766 22.922 1 96.69 144 ILE B N 1
ATOM 2408 C CA . ILE B 1 144 ? 6.469 17.078 21.75 1 96.69 144 ILE B CA 1
ATOM 2409 C C . ILE B 1 144 ? 7.555 16.969 20.688 1 96.69 144 ILE B C 1
ATOM 2411 O O . ILE B 1 144 ? 7.316 16.453 19.594 1 96.69 144 ILE B O 1
ATOM 2415 N N . ARG B 1 145 ? 8.773 17.391 20.875 1 96.88 145 ARG B N 1
ATOM 2416 C CA . ARG B 1 145 ? 9.875 17.5 19.922 1 96.88 145 ARG B CA 1
ATOM 2417 C C . ARG B 1 145 ? 10.211 16.125 19.328 1 96.88 145 ARG B C 1
ATOM 2419 O O . ARG B 1 145 ? 10.555 16.031 18.156 1 96.88 145 ARG B O 1
ATOM 2426 N N . PRO B 1 146 ? 10.062 15.078 20.062 1 97 146 PRO B N 1
ATOM 2427 C CA . PRO B 1 146 ? 10.383 13.773 19.5 1 97 146 PRO B CA 1
ATOM 2428 C C . PRO B 1 146 ? 9.344 13.305 18.484 1 97 146 PRO B C 1
ATOM 2430 O O . PRO B 1 146 ? 9.602 12.367 17.719 1 97 146 PRO B O 1
ATOM 2433 N N . TYR B 1 147 ? 8.227 13.961 18.391 1 97.94 147 TYR B N 1
ATOM 2434 C CA . TYR B 1 147 ? 7.105 13.383 17.656 1 97.94 147 TYR B CA 1
ATOM 2435 C C . TYR B 1 147 ? 6.801 14.195 16.406 1 97.94 147 TYR B C 1
ATOM 2437 O O . TYR B 1 147 ? 6.07 13.734 15.523 1 97.94 147 TYR B O 1
ATOM 2445 N N . VAL B 1 148 ? 7.348 15.422 16.312 1 98.62 148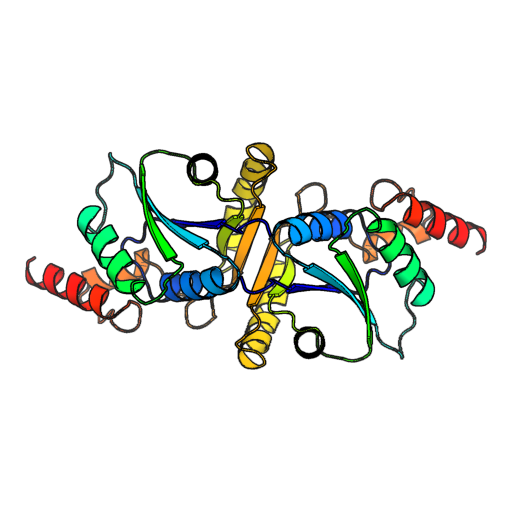 VAL B N 1
ATOM 2446 C CA . VAL B 1 148 ? 7.039 16.312 15.203 1 98.62 148 VAL B CA 1
ATOM 2447 C C . VAL B 1 148 ? 8.328 16.938 14.68 1 98.62 148 VAL B C 1
ATOM 2449 O O . VAL B 1 148 ? 9.336 17 15.383 1 98.62 148 VAL B O 1
ATOM 2452 N N . PRO B 1 149 ? 8.273 17.344 13.383 1 98.44 149 PRO B N 1
ATOM 2453 C CA . PRO B 1 149 ? 9.406 18.125 12.883 1 98.44 149 PRO B CA 1
ATOM 2454 C C . PRO B 1 149 ? 9.68 19.359 13.727 1 98.44 149 PRO B C 1
ATOM 2456 O O . PRO B 1 149 ? 8.758 19.938 14.305 1 98.44 149 PRO B O 1
ATOM 2459 N N . GLU B 1 150 ? 10.938 19.781 13.711 1 97.88 150 GLU B N 1
ATOM 2460 C CA . GLU B 1 150 ? 11.398 20.859 14.57 1 97.88 150 GLU B CA 1
ATOM 2461 C C . GLU B 1 150 ? 10.57 22.125 14.352 1 97.88 150 GLU B C 1
ATOM 2463 O O . GLU B 1 150 ? 10.172 22.781 15.32 1 97.88 150 GLU B O 1
ATOM 2468 N N . VAL B 1 151 ? 10.312 22.484 13.172 1 98 151 VAL B N 1
ATOM 2469 C CA . VAL B 1 151 ? 9.586 23.703 12.852 1 98 151 VAL B CA 1
ATOM 2470 C C . VAL B 1 151 ? 8.188 23.641 13.453 1 98 151 VAL B C 1
ATOM 2472 O O . VAL B 1 151 ? 7.633 24.672 13.867 1 98 151 VAL B O 1
ATOM 2475 N N . VAL B 1 152 ? 7.602 22.516 13.508 1 98.25 152 VAL B N 1
ATOM 2476 C CA . VAL B 1 152 ? 6.273 22.312 14.07 1 98.25 152 VAL B CA 1
ATOM 2477 C C . VAL B 1 152 ? 6.332 22.469 15.594 1 98.25 152 VAL B C 1
ATOM 2479 O O . VAL B 1 152 ? 5.469 23.109 16.188 1 98.25 152 VAL B O 1
ATOM 2482 N N . ALA B 1 153 ? 7.312 21.828 16.188 1 97.5 153 ALA B N 1
ATOM 2483 C CA . ALA B 1 153 ? 7.496 21.953 17.641 1 97.5 153 ALA B CA 1
ATOM 2484 C C . ALA B 1 153 ? 7.617 23.422 18.047 1 97.5 153 ALA B C 1
ATOM 2486 O O . ALA B 1 153 ? 6.988 23.844 19.016 1 97.5 153 ALA B O 1
ATOM 2487 N N . LEU B 1 154 ? 8.422 24.141 17.328 1 95.75 154 LEU B N 1
ATOM 2488 C CA . LEU B 1 154 ? 8.633 25.562 17.609 1 95.75 154 LEU B CA 1
ATOM 2489 C C . LEU B 1 154 ? 7.328 26.344 17.5 1 95.75 154 LEU B C 1
ATOM 2491 O O . LEU B 1 154 ? 7.043 27.203 18.344 1 95.75 154 LEU B O 1
ATOM 2495 N N . GLU B 1 155 ? 6.555 26 16.5 1 95 155 GLU B N 1
ATOM 2496 C CA . GLU B 1 155 ? 5.258 26.656 16.297 1 95 155 GLU B CA 1
ATOM 2497 C C . GLU B 1 155 ? 4.324 26.391 17.469 1 95 155 GLU B C 1
ATOM 2499 O O . GLU B 1 155 ? 3.648 27.312 17.953 1 95 155 GLU B O 1
ATOM 2504 N N . LEU B 1 156 ? 4.258 25.188 17.969 1 94.75 156 LEU B N 1
ATOM 2505 C CA . LEU B 1 156 ? 3.299 24.781 18.984 1 94.75 156 LEU B CA 1
ATOM 2506 C C . LEU B 1 156 ? 3.736 25.281 20.359 1 94.75 156 LEU B C 1
ATOM 2508 O O . LEU B 1 156 ? 2.898 25.531 21.234 1 94.75 156 LEU B O 1
ATOM 2512 N N . GLU B 1 157 ? 4.996 25.375 20.562 1 90.06 157 GLU B N 1
ATOM 2513 C CA . GLU B 1 157 ? 5.52 25.938 21.797 1 90.06 157 GLU B CA 1
ATOM 2514 C C . GLU B 1 157 ? 5.148 27.406 21.953 1 90.06 157 GLU B C 1
ATOM 2516 O O . GLU B 1 157 ? 4.867 27.875 23.047 1 90.06 157 GLU B O 1
ATOM 2521 N N . LYS B 1 158 ? 5.18 28.125 20.875 1 85.62 158 LYS B N 1
ATOM 2522 C CA . LYS B 1 158 ? 4.789 29.531 20.875 1 85.62 158 LYS B CA 1
ATOM 2523 C C . LYS B 1 158 ? 3.316 29.688 21.25 1 85.62 158 LYS B C 1
ATOM 2525 O O . LYS B 1 158 ? 2.943 30.641 21.938 1 85.62 158 LYS B O 1
ATOM 2530 N N . ARG B 1 159 ? 2.541 28.859 20.812 1 76.88 159 ARG B N 1
ATOM 2531 C CA . ARG B 1 159 ? 1.104 28.906 21.062 1 76.88 159 ARG B CA 1
ATOM 2532 C C . ARG B 1 159 ? 0.798 28.656 22.547 1 76.88 159 ARG B C 1
ATOM 2534 O O . ARG B 1 159 ? -0.133 29.25 23.094 1 76.88 159 ARG B O 1
ATOM 2541 N N . HIS B 1 160 ? 1.463 27.734 23.125 1 70.56 160 HIS B N 1
ATOM 2542 C CA . HIS B 1 160 ? 1.258 27.406 24.531 1 70.56 160 HIS B CA 1
ATOM 2543 C C . HIS B 1 160 ? 1.639 28.578 25.422 1 70.56 160 HIS B C 1
ATOM 2545 O O . HIS B 1 160 ? 0.996 28.812 26.453 1 70.56 160 HIS B O 1
ATOM 2551 N N . ASP B 1 161 ? 2.641 29.25 25.031 1 64.38 161 ASP B N 1
ATOM 2552 C CA . ASP B 1 161 ? 3.074 30.391 25.844 1 64.38 161 ASP B CA 1
ATOM 2553 C C . ASP B 1 161 ? 2.059 31.531 25.766 1 64.38 161 ASP B C 1
ATOM 2555 O O . ASP B 1 161 ? 1.977 32.344 26.688 1 64.38 161 ASP B O 1
ATOM 2559 N N . LYS B 1 162 ? 1.346 31.688 24.766 1 62.12 162 LYS B N 1
ATOM 2560 C CA . LYS B 1 162 ? 0.402 32.781 24.594 1 62.12 162 LYS B CA 1
ATOM 2561 C C . LYS B 1 162 ? -0.923 32.5 25.281 1 62.12 162 LYS B C 1
ATOM 2563 O O . LYS B 1 162 ? -1.774 33.375 25.422 1 62.12 162 LYS B O 1
ATOM 2568 N N . GLU B 1 163 ? -1.233 31.375 25.703 1 54.09 163 GLU B N 1
ATOM 2569 C CA . GLU B 1 163 ? -2.443 31.094 26.453 1 54.09 163 GLU B CA 1
ATOM 2570 C C . GLU B 1 163 ? -2.182 31.156 27.969 1 54.09 163 GLU B C 1
ATOM 2572 O O . GLU B 1 163 ? -1.079 30.844 28.422 1 54.09 163 GLU B O 1
#

Solvent-accessible surface area (backbone atoms only — not comparable to full-atom values): 18162 Å² total; per-residue (Å²): 129,85,79,43,25,30,34,37,68,43,60,45,58,52,61,33,44,44,53,51,52,52,51,55,55,50,44,72,69,32,66,29,27,37,38,31,37,48,47,51,90,88,52,86,62,89,49,57,67,72,54,38,50,54,50,50,47,60,73,43,62,87,39,86,46,51,46,77,48,73,47,61,87,68,56,70,67,58,54,28,54,76,71,62,27,39,30,38,48,44,78,31,67,46,52,67,46,46,56,57,48,52,66,48,47,58,52,47,42,72,76,32,80,72,41,44,65,39,34,35,72,51,53,80,94,32,41,82,59,44,38,71,55,52,54,53,37,50,73,72,67,46,88,53,57,92,50,25,46,66,73,51,36,56,54,54,53,54,53,58,68,75,101,127,84,77,43,25,30,35,37,68,42,61,46,58,52,60,32,44,42,54,50,51,52,51,56,55,50,45,73,70,30,64,30,28,37,39,30,36,47,46,53,90,89,52,85,61,90,50,58,67,71,56,37,51,52,50,51,45,62,73,43,61,88,39,88,50,50,46,75,47,75,48,60,87,67,55,71,67,57,52,29,54,77,71,62,26,38,29,38,48,45,77,33,67,46,52,67,46,48,55,57,48,52,68,46,47,59,53,45,41,73,76,31,80,73,40,43,66,40,34,36,72,50,52,79,94,33,42,83,59,46,39,72,54,51,53,53,37,50,73,72,67,46,86,53,58,91,49,24,46,68,72,50,37,56,54,53,53,54,54,54,68,74,102

Secondary structure (DSSP, 8-state):
----EEEEEE--TT--HHHHHHHHHHHHH-SEEEEEEEE-TTS--SS-HHHHHHHHHHHTTT-TTEEEEEEES--HHHHHHHHT--EEEEEE-SHHHHHHHHHHHHHHHHH-TT-EEEEEEPPTTTTT--HHHHHHHHHTT---TTTS-HHHHHHHHHHHHH-/----EEEEEE--TT--HHHHHHHHHHHHH-SEEEEEEEE-TTS--SS-HHHHHHHHHHHTTT-TTEEEEEEES--HHHHHHHHT--EEEEEE-SHHHHHHHHHHHHHHHHH-TT-EEEEEEPPGGGTT--HHHHHHHHHTT---TTTS-HHHHHHHHHHHHH-

pLDDT: mean 93.45, std 8.08, range [42.66, 98.88]

Radius of gyration: 21.97 Å; Cα contacts (8 Å, |Δi|>4): 528; chains: 2; bounding box: 37×72×51 Å